Protein AF-A0A454VYY8-F1 (afdb_monomer_lite)

Structure (mmCIF, N/CA/C/O backbone):
data_AF-A0A454VYY8-F1
#
_entry.id   AF-A0A454VYY8-F1
#
loop_
_atom_site.group_PDB
_atom_site.id
_atom_site.type_symbol
_atom_site.label_atom_id
_atom_site.label_alt_id
_atom_site.label_comp_id
_atom_site.label_asym_id
_atom_site.label_entity_id
_atom_site.label_seq_id
_atom_site.pdbx_PDB_ins_code
_atom_site.Cartn_x
_atom_site.Cartn_y
_atom_site.Cartn_z
_atom_site.occupancy
_atom_site.B_iso_or_equiv
_atom_site.auth_seq_id
_atom_site.auth_comp_id
_atom_site.auth_asym_id
_atom_site.auth_atom_id
_atom_site.pdbx_PDB_model_num
ATOM 1 N N . MET A 1 1 ? -53.042 59.242 20.711 1.00 38.34 1 MET A N 1
ATOM 2 C CA . MET A 1 1 ? -54.204 58.700 21.449 1.00 38.34 1 MET A CA 1
ATOM 3 C C . MET A 1 1 ? -55.392 58.631 20.490 1.00 38.34 1 MET A C 1
ATOM 5 O O . MET A 1 1 ? -55.588 59.596 19.771 1.00 38.34 1 MET A O 1
ATOM 9 N N . VAL A 1 2 ? -56.134 57.511 20.541 1.00 36.31 2 VAL A N 1
ATOM 10 C CA . VAL A 1 2 ? -57.453 57.184 19.929 1.00 36.31 2 VAL A CA 1
ATOM 11 C C . VAL A 1 2 ? -57.496 56.695 18.451 1.00 36.31 2 VAL A C 1
ATOM 13 O O . VAL A 1 2 ? -57.079 57.382 17.529 1.00 36.31 2 VAL A O 1
ATOM 16 N N . ARG A 1 3 ? -57.994 55.447 18.300 1.00 45.34 3 ARG A N 1
ATOM 17 C CA . ARG A 1 3 ? -58.415 54.633 17.114 1.00 45.34 3 ARG A CA 1
ATOM 18 C C . ARG A 1 3 ? -59.716 55.192 16.472 1.00 45.34 3 ARG A C 1
ATOM 20 O O . ARG A 1 3 ? -60.333 55.983 17.176 1.00 45.34 3 ARG A O 1
ATOM 27 N N . PRO A 1 4 ? -60.241 54.767 15.286 1.00 45.50 4 PRO A N 1
ATOM 28 C CA . PRO A 1 4 ? -60.195 53.422 14.664 1.00 45.50 4 PRO A CA 1
ATOM 29 C C . PRO A 1 4 ? -60.022 53.375 13.121 1.00 45.50 4 PRO A C 1
ATOM 31 O O . PRO A 1 4 ? -60.163 54.376 12.433 1.00 45.50 4 PRO A O 1
ATOM 34 N N . GLY A 1 5 ? -59.707 52.185 12.588 1.00 42.41 5 GLY A N 1
ATOM 35 C CA . GLY A 1 5 ? -59.421 51.938 11.169 1.00 42.41 5 GLY A CA 1
ATOM 36 C C . GLY A 1 5 ? -60.549 51.224 10.416 1.00 42.41 5 GLY A C 1
ATOM 37 O O . GLY A 1 5 ? -60.988 50.146 10.812 1.00 42.41 5 GLY A O 1
ATOM 38 N N . ASP A 1 6 ? -60.957 51.912 9.356 1.00 45.97 6 ASP A N 1
ATOM 39 C CA . ASP A 1 6 ? -61.640 51.611 8.095 1.00 45.97 6 ASP A CA 1
ATOM 40 C C . ASP A 1 6 ? -62.149 50.209 7.729 1.00 45.97 6 ASP A C 1
ATOM 42 O O . ASP A 1 6 ? -61.473 49.181 7.766 1.00 45.97 6 ASP A O 1
ATOM 46 N N . VAL A 1 7 ? -63.384 50.257 7.230 1.00 44.09 7 VAL A N 1
ATOM 47 C CA . VAL A 1 7 ? -64.237 49.183 6.739 1.00 44.09 7 VAL A CA 1
ATOM 48 C C . VAL A 1 7 ? -64.507 49.427 5.245 1.00 44.09 7 VAL A C 1
ATOM 50 O O . VAL A 1 7 ? -64.924 50.515 4.865 1.00 44.09 7 VAL A O 1
ATOM 53 N N . ARG A 1 8 ? -64.376 48.355 4.448 1.00 43.28 8 ARG A N 1
ATOM 54 C CA . ARG A 1 8 ? -65.007 48.094 3.130 1.00 43.28 8 ARG A CA 1
ATOM 55 C C . ARG A 1 8 ? -64.547 48.915 1.909 1.00 43.28 8 ARG A C 1
ATOM 57 O O . ARG A 1 8 ? -65.164 49.901 1.522 1.00 43.28 8 ARG A O 1
ATOM 64 N N . ALA A 1 9 ? -63.579 48.347 1.187 1.00 43.38 9 ALA A N 1
ATOM 65 C CA . ALA A 1 9 ? -63.526 48.365 -0.281 1.00 43.38 9 ALA A CA 1
ATOM 66 C C . ALA A 1 9 ? -64.364 47.166 -0.796 1.00 43.38 9 ALA A C 1
ATOM 68 O O . ALA A 1 9 ? -64.206 46.063 -0.276 1.00 43.38 9 ALA A O 1
ATOM 69 N N . ARG A 1 10 ? -65.434 47.385 -1.576 1.00 46.41 10 ARG A N 1
ATOM 70 C CA . ARG A 1 10 ? -65.451 47.462 -3.056 1.00 46.41 10 ARG A CA 1
ATOM 71 C C . ARG A 1 10 ? -64.978 46.145 -3.684 1.00 46.41 10 ARG A C 1
ATOM 73 O O . ARG A 1 10 ? -63.802 45.828 -3.603 1.00 46.41 10 ARG A O 1
ATOM 80 N N . ASP A 1 11 ? -65.893 45.258 -4.062 1.00 39.59 11 ASP A N 1
ATOM 81 C CA . ASP A 1 11 ? -66.669 45.238 -5.320 1.00 39.59 11 ASP A CA 1
ATOM 82 C C . ASP A 1 11 ? -65.966 44.432 -6.422 1.00 39.59 11 ASP A C 1
ATOM 84 O O . ASP A 1 11 ? -64.770 44.572 -6.645 1.00 39.59 11 ASP A O 1
ATOM 88 N N . ALA A 1 12 ? -66.792 43.667 -7.142 1.00 43.72 12 ALA A N 1
ATOM 89 C CA . ALA A 1 12 ? -66.559 43.032 -8.440 1.00 43.72 12 ALA A CA 1
ATOM 90 C C . ALA A 1 12 ? -65.750 41.720 -8.480 1.00 43.72 12 ALA A C 1
ATOM 92 O O . ALA A 1 12 ? -64.526 41.718 -8.549 1.00 43.72 12 ALA A O 1
ATOM 93 N N . ALA A 1 13 ? -66.477 40.595 -8.553 1.00 44.34 13 ALA A N 1
ATOM 94 C CA . ALA A 1 13 ? -66.469 39.664 -9.700 1.00 44.34 13 ALA A CA 1
ATOM 95 C C . ALA A 1 13 ? -66.955 38.263 -9.270 1.00 44.34 13 ALA A C 1
ATOM 97 O O . ALA A 1 13 ? -66.162 37.376 -8.972 1.00 44.34 13 ALA A O 1
ATOM 98 N N . LEU A 1 14 ? -68.273 38.051 -9.239 1.00 51.38 14 LEU A N 1
ATOM 99 C CA . LEU A 1 14 ? -68.893 36.730 -9.076 1.00 51.38 14 LEU A CA 1
ATOM 100 C C . LEU A 1 14 ? -70.083 36.618 -10.029 1.00 51.38 14 LEU A C 1
ATOM 102 O O . LEU A 1 14 ? -71.208 36.818 -9.598 1.00 51.38 14 LEU A O 1
ATOM 106 N N . LEU A 1 15 ? -69.841 36.320 -11.308 1.00 44.19 15 LEU A N 1
ATOM 107 C CA . LEU A 1 15 ? -70.845 35.751 -12.215 1.00 44.19 15 LEU A CA 1
ATOM 108 C C . LEU A 1 15 ? -70.133 34.974 -13.334 1.00 44.19 15 LEU A C 1
ATOM 110 O O . LEU A 1 15 ? -69.465 35.570 -14.174 1.00 44.19 15 LEU A O 1
ATOM 114 N N . ALA A 1 16 ? -70.317 33.655 -13.365 1.00 54.22 16 ALA A N 1
ATOM 115 C CA . ALA A 1 16 ? -70.183 32.847 -14.574 1.00 54.22 16 ALA A CA 1
ATOM 116 C C . ALA A 1 16 ? -71.439 31.956 -14.674 1.00 54.22 16 ALA A C 1
ATOM 118 O O . ALA A 1 16 ? -71.762 31.287 -13.688 1.00 54.22 16 ALA A O 1
ATOM 119 N N . PRO A 1 17 ? -72.185 31.986 -15.794 1.00 60.84 17 PRO A N 1
ATOM 120 C CA . PRO A 1 17 ? -73.406 31.205 -15.971 1.00 60.84 17 PRO A CA 1
ATOM 121 C C . PRO A 1 17 ? -73.109 29.744 -16.353 1.00 60.84 17 PRO A C 1
ATOM 123 O O . PRO A 1 17 ? -72.108 29.448 -17.004 1.00 60.84 17 PRO A O 1
ATOM 126 N N . LEU A 1 18 ? -73.993 28.840 -15.922 1.00 58.94 18 LEU A N 1
ATOM 127 C CA . LEU A 1 18 ? -73.940 27.395 -16.179 1.00 58.94 18 LEU A CA 1
ATOM 128 C C . LEU A 1 18 ? -74.188 27.072 -17.669 1.00 58.94 18 LEU A C 1
ATOM 130 O O . LEU A 1 18 ? -75.035 27.725 -18.280 1.00 58.94 18 LEU A O 1
ATOM 134 N N . PRO A 1 19 ? -73.514 26.060 -18.249 1.00 67.00 19 PRO A N 1
ATOM 135 C CA . PRO A 1 19 ? -73.821 25.575 -19.592 1.00 67.00 19 PRO A CA 1
ATOM 136 C C . PRO A 1 19 ? -75.091 24.705 -19.618 1.00 67.00 19 PRO A C 1
ATOM 138 O O . PRO A 1 19 ? -75.326 23.899 -18.717 1.00 67.00 19 PRO A O 1
ATOM 141 N N . SER A 1 20 ? -75.893 24.876 -20.671 1.00 65.25 20 SER A N 1
ATOM 142 C CA . SER A 1 20 ? -77.100 24.093 -20.970 1.00 65.25 20 SER A CA 1
ATOM 143 C C . SER A 1 20 ? -76.764 22.662 -21.424 1.00 65.25 20 SER A C 1
ATOM 145 O O . SER A 1 20 ? -75.717 22.466 -22.045 1.00 65.25 20 SER A O 1
ATOM 147 N N . PRO A 1 21 ? -77.637 21.669 -21.168 1.00 67.06 21 PRO A N 1
ATOM 148 C CA . PRO A 1 21 ? -77.423 20.298 -21.625 1.00 67.06 21 PRO A CA 1
ATOM 149 C C . PRO A 1 21 ? -77.749 20.151 -23.124 1.00 67.06 21 PRO A C 1
ATOM 151 O O . PRO A 1 21 ? -78.770 20.687 -23.559 1.00 67.06 21 PRO A O 1
ATOM 154 N N . PRO A 1 22 ? -76.929 19.436 -23.915 1.00 64.25 22 PRO A N 1
ATOM 155 C CA . PRO A 1 22 ? -77.333 18.979 -25.237 1.00 64.25 22 PRO A CA 1
ATOM 156 C C . PRO A 1 22 ? -78.245 17.746 -25.157 1.00 64.25 22 PRO A C 1
ATOM 158 O O . PRO A 1 22 ? -78.186 16.959 -24.209 1.00 64.25 22 PRO A O 1
ATOM 161 N N . GLU A 1 23 ? -79.118 17.678 -26.157 1.00 57.97 23 GLU A N 1
ATOM 162 C CA . GLU A 1 23 ? -80.271 16.798 -26.325 1.00 57.97 23 GLU A CA 1
ATOM 163 C C . GLU A 1 23 ? -79.884 15.352 -26.668 1.00 57.97 23 GLU A C 1
ATOM 165 O O . GLU A 1 23 ? -78.740 15.052 -27.002 1.00 57.97 23 GLU A O 1
ATOM 170 N N . ALA A 1 24 ? -80.862 14.463 -26.506 1.00 54.00 24 ALA A N 1
ATOM 171 C CA . ALA A 1 24 ? -80.760 13.038 -26.765 1.00 54.00 24 ALA A CA 1
ATOM 172 C C . ALA A 1 24 ? -80.697 12.750 -28.270 1.00 54.00 24 ALA A C 1
ATOM 174 O O . ALA A 1 24 ? -81.625 13.117 -28.987 1.00 54.00 24 ALA A O 1
ATOM 175 N N . ASP A 1 25 ? -79.659 12.029 -28.689 1.00 54.47 25 ASP A N 1
ATOM 176 C CA . ASP A 1 25 ? -79.636 11.305 -29.954 1.00 54.47 25 ASP A CA 1
ATOM 177 C C . ASP A 1 25 ? -79.737 9.809 -29.627 1.00 54.47 25 ASP A C 1
ATOM 179 O O . ASP A 1 25 ? -78.862 9.217 -28.990 1.00 54.47 25 ASP A O 1
ATOM 183 N N . GLU A 1 26 ? -80.893 9.258 -29.986 1.00 57.88 26 GLU A N 1
ATOM 184 C CA . GLU A 1 26 ? -81.171 7.834 -30.112 1.00 57.88 26 GLU A CA 1
ATOM 185 C C . GLU A 1 26 ? -80.368 7.313 -31.307 1.00 57.88 26 GLU A C 1
ATOM 187 O O . GLU A 1 26 ? -80.478 7.896 -32.376 1.00 57.88 26 GLU A O 1
ATOM 192 N N . ASP A 1 27 ? -79.554 6.277 -31.096 1.00 57.91 27 ASP A N 1
ATOM 193 C CA . ASP A 1 27 ? -79.221 5.207 -32.051 1.00 57.91 27 ASP A CA 1
ATOM 194 C C . ASP A 1 27 ? -78.273 4.234 -31.318 1.00 57.91 27 ASP A C 1
ATOM 196 O O . ASP A 1 27 ? -77.046 4.340 -31.344 1.00 57.91 27 ASP A O 1
ATOM 200 N N . ASP A 1 28 ? -78.893 3.323 -30.561 1.00 51.16 28 ASP A N 1
ATOM 201 C CA . ASP A 1 28 ? -78.272 2.165 -29.910 1.00 51.16 28 ASP A CA 1
ATOM 202 C C . ASP A 1 28 ? -77.857 1.129 -30.980 1.00 51.16 28 ASP A C 1
ATOM 204 O O . ASP A 1 28 ? -78.520 0.108 -31.163 1.00 51.16 28 ASP A O 1
ATOM 208 N N . ASP A 1 29 ? -76.746 1.371 -31.678 1.00 55.00 29 ASP A N 1
ATOM 209 C CA . ASP A 1 29 ? -76.002 0.328 -32.397 1.00 55.00 29 ASP A CA 1
ATOM 210 C C . ASP A 1 29 ? -74.941 -0.255 -31.448 1.00 55.00 29 ASP A C 1
ATOM 212 O O . ASP A 1 29 ? -73.769 0.127 -31.442 1.00 55.00 29 ASP A O 1
ATOM 216 N N . TRP A 1 30 ? -75.373 -1.183 -30.590 1.00 55.69 30 TRP A N 1
ATOM 217 C CA . TRP A 1 30 ? -74.470 -2.038 -29.818 1.00 55.69 30 TRP A CA 1
ATOM 218 C C . TRP A 1 30 ? -73.868 -3.091 -30.753 1.00 55.69 30 TRP A C 1
ATOM 220 O O . TRP A 1 30 ? -74.318 -4.235 -30.797 1.00 55.69 30 TRP A O 1
ATOM 230 N N . GLU A 1 31 ? -72.859 -2.707 -31.533 1.00 59.88 31 GLU A N 1
ATOM 231 C CA . GLU A 1 31 ? -71.935 -3.685 -32.101 1.00 59.88 31 GLU A CA 1
ATOM 232 C C . GLU A 1 31 ? -71.176 -4.331 -30.931 1.00 59.88 31 GLU A C 1
ATOM 234 O O . GLU A 1 31 ? -70.396 -3.682 -30.231 1.00 59.88 31 GLU A O 1
ATOM 239 N N . ASP A 1 32 ? -71.476 -5.608 -30.675 1.00 62.16 32 ASP A N 1
ATOM 240 C CA . ASP A 1 32 ? -70.770 -6.478 -29.733 1.00 62.16 32 ASP A CA 1
ATOM 241 C C . ASP A 1 32 ? -69.300 -6.649 -30.176 1.00 62.16 32 ASP A C 1
ATOM 243 O O . ASP A 1 32 ? -68.913 -7.663 -30.758 1.00 62.16 32 ASP A O 1
ATOM 247 N N . ASP A 1 33 ? -68.461 -5.648 -29.905 1.00 64.88 33 ASP A N 1
ATOM 248 C CA . ASP A 1 33 ? -67.002 -5.759 -29.973 1.00 64.88 33 ASP A CA 1
ATOM 249 C C . ASP A 1 33 ? -66.530 -6.575 -28.758 1.00 64.88 33 ASP A C 1
ATOM 251 O O . ASP A 1 33 ? -66.123 -6.052 -27.713 1.00 64.88 33 ASP A O 1
ATOM 255 N N . GLU A 1 34 ? -66.644 -7.899 -28.861 1.00 66.50 34 GLU A N 1
ATOM 256 C CA . GLU A 1 34 ? -66.097 -8.816 -27.866 1.00 66.50 34 GLU A CA 1
ATOM 257 C C . GLU A 1 34 ? -64.556 -8.693 -27.897 1.00 66.50 34 GLU A C 1
ATOM 259 O O . GLU A 1 34 ? -63.937 -8.953 -28.932 1.00 66.50 34 GLU A O 1
ATOM 264 N N . PRO A 1 35 ? -63.892 -8.253 -26.809 1.00 72.56 35 PRO A N 1
ATOM 265 C CA . PRO A 1 35 ? -62.467 -7.959 -26.860 1.00 72.56 35 PRO A CA 1
ATOM 266 C C . PRO A 1 35 ? -61.649 -9.242 -27.036 1.00 72.56 35 PRO A C 1
ATOM 268 O O . PRO A 1 35 ? -61.787 -10.189 -26.258 1.00 72.56 35 PRO A O 1
ATOM 271 N N . ASP A 1 36 ? -60.740 -9.236 -28.015 1.00 73.38 36 ASP A N 1
ATOM 272 C CA . ASP A 1 36 ? -59.808 -10.335 -28.278 1.00 73.38 36 ASP A CA 1
ATOM 273 C C . ASP A 1 36 ? -59.104 -10.813 -26.995 1.00 73.38 36 ASP A C 1
ATOM 275 O O . ASP A 1 36 ? -58.549 -10.030 -26.215 1.00 73.38 36 ASP A O 1
ATOM 279 N N . ALA A 1 37 ? -59.086 -12.133 -26.788 1.00 70.75 37 ALA A N 1
ATOM 280 C CA . ALA A 1 37 ? -58.481 -12.755 -25.617 1.00 70.75 37 ALA A CA 1
ATOM 281 C C . ALA A 1 37 ? -56.961 -12.497 -25.562 1.00 70.75 37 ALA A C 1
ATOM 283 O O . ALA A 1 37 ? -56.163 -13.130 -26.258 1.00 70.75 37 ALA A O 1
ATOM 284 N N . VAL A 1 38 ? -56.542 -11.582 -24.684 1.00 75.00 38 VAL A N 1
ATOM 285 C CA . VAL A 1 38 ? -55.127 -11.265 -24.448 1.00 75.00 38 VAL A CA 1
ATOM 286 C C . VAL A 1 38 ? -54.488 -12.337 -23.557 1.00 75.00 38 VAL A C 1
ATOM 288 O O . VAL A 1 38 ? -54.924 -12.574 -22.429 1.00 75.00 38 VAL A O 1
ATOM 291 N N . LEU A 1 39 ? -53.416 -12.973 -24.040 1.00 78.94 39 LEU A N 1
ATOM 292 C CA . LEU A 1 39 ? -52.616 -13.919 -23.251 1.00 78.94 39 LEU A CA 1
ATOM 293 C C . LEU A 1 39 ? -51.970 -13.231 -22.027 1.00 78.94 39 LEU A C 1
ATOM 295 O O . LEU A 1 39 ? -51.592 -12.058 -22.117 1.00 78.94 39 LEU A O 1
ATOM 299 N N . PRO A 1 40 ? -51.766 -13.941 -20.896 1.00 75.44 40 PRO A N 1
ATOM 300 C CA . PRO A 1 40 ? -51.140 -13.364 -19.709 1.00 75.44 40 PRO A CA 1
ATOM 301 C C . PRO A 1 40 ? -49.752 -12.802 -20.032 1.00 75.44 40 PRO A C 1
ATOM 303 O O . PRO A 1 40 ? -48.846 -13.537 -20.430 1.00 75.44 40 PRO A O 1
ATOM 306 N N . GLN A 1 41 ? -49.568 -11.495 -19.847 1.00 73.44 41 GLN A N 1
ATOM 307 C CA . GLN A 1 41 ? -48.254 -10.877 -19.985 1.00 73.44 41 GLN A CA 1
ATOM 308 C C . GLN A 1 41 ? -47.332 -11.364 -18.862 1.00 73.44 41 GLN A C 1
ATOM 310 O O . GLN A 1 41 ? -47.736 -11.456 -17.700 1.00 73.44 41 GLN A O 1
ATOM 315 N N . ALA A 1 42 ? -46.074 -11.656 -19.205 1.00 74.56 42 ALA A N 1
ATOM 316 C CA . ALA A 1 42 ? -45.055 -11.976 -18.215 1.00 74.56 42 ALA A CA 1
ATOM 317 C C . ALA A 1 42 ? -44.943 -10.821 -17.198 1.00 74.56 42 ALA A C 1
ATOM 319 O O . ALA A 1 42 ? -44.939 -9.655 -17.608 1.00 74.56 42 ALA A O 1
ATOM 320 N N . PRO A 1 43 ? -44.861 -11.106 -15.884 1.00 70.38 43 PRO A N 1
ATOM 321 C CA . PRO A 1 43 ? -44.867 -10.073 -14.857 1.00 70.38 43 PRO A CA 1
ATOM 322 C C . PRO A 1 43 ? -43.716 -9.089 -15.082 1.00 70.38 43 PRO A C 1
ATOM 324 O O . PRO A 1 43 ? -42.540 -9.439 -14.971 1.00 70.38 43 PRO A O 1
ATOM 327 N N . GLN A 1 44 ? -44.058 -7.839 -15.400 1.00 63.50 44 GLN A N 1
ATOM 328 C CA . GLN A 1 44 ? -43.074 -6.770 -15.510 1.00 63.50 44 GLN A CA 1
ATOM 329 C C . GLN A 1 44 ? -42.429 -6.526 -14.142 1.00 63.50 44 GLN A C 1
ATOM 331 O O . GLN A 1 44 ? -43.115 -6.288 -13.143 1.00 63.50 44 GLN A O 1
ATOM 336 N N . GLN A 1 45 ? -41.095 -6.536 -14.098 1.00 60.41 45 GLN A N 1
ATOM 337 C CA . GLN A 1 45 ? -40.357 -6.095 -12.919 1.00 60.41 45 GLN A CA 1
ATOM 338 C C . GLN A 1 45 ? -40.649 -4.613 -12.674 1.00 60.41 45 GLN A C 1
ATOM 340 O O . GLN A 1 45 ? -40.283 -3.744 -13.467 1.00 60.41 45 GLN A O 1
ATOM 345 N N . ARG A 1 46 ? -41.312 -4.313 -11.553 1.00 60.84 46 ARG A N 1
ATOM 346 C CA . ARG A 1 46 ? -41.509 -2.933 -11.108 1.00 60.84 46 ARG A CA 1
ATOM 347 C C . ARG A 1 46 ? -40.148 -2.303 -10.833 1.00 60.84 46 ARG A C 1
ATOM 349 O O . ARG A 1 46 ? -39.451 -2.702 -9.905 1.00 60.84 46 ARG A O 1
ATOM 356 N N . THR A 1 47 ? -39.807 -1.261 -11.585 1.00 51.78 47 THR A N 1
ATOM 357 C CA . THR A 1 47 ? -38.685 -0.385 -11.244 1.00 51.78 47 THR A CA 1
ATOM 358 C C . THR A 1 47 ? -38.977 0.276 -9.899 1.00 51.78 47 THR A C 1
ATOM 360 O O . THR A 1 47 ? -39.924 1.060 -9.769 1.00 51.78 47 THR A O 1
ATOM 363 N N . THR A 1 48 ? -38.187 -0.051 -8.881 1.00 57.12 48 THR A N 1
ATOM 364 C CA . THR A 1 48 ? -38.311 0.506 -7.536 1.00 57.12 48 THR A CA 1
ATOM 365 C C . THR A 1 48 ? -37.991 1.999 -7.565 1.00 57.12 48 THR A C 1
ATOM 367 O O . THR A 1 48 ? -36.836 2.419 -7.597 1.00 57.12 48 THR A O 1
ATOM 370 N N . ARG A 1 49 ? -39.026 2.849 -7.516 1.00 54.34 49 ARG A N 1
ATOM 371 C CA . ARG A 1 49 ? -38.838 4.254 -7.134 1.00 54.34 49 ARG A CA 1
ATOM 372 C C . ARG A 1 49 ? -38.399 4.265 -5.675 1.00 54.34 49 ARG A C 1
ATOM 374 O O . ARG A 1 49 ? -39.220 4.076 -4.778 1.00 54.34 49 ARG A O 1
ATOM 381 N N . GLN A 1 50 ? -37.106 4.474 -5.438 1.00 57.16 50 GLN A N 1
ATOM 382 C CA . GLN A 1 50 ? -36.565 4.701 -4.102 1.00 57.16 50 GLN A CA 1
ATOM 383 C C . GLN A 1 50 ? -37.216 5.960 -3.523 1.00 57.16 50 GLN A C 1
ATOM 385 O O . GLN A 1 50 ? -36.822 7.091 -3.808 1.00 57.16 50 GLN A O 1
ATOM 390 N N . ASN A 1 51 ? -38.266 5.768 -2.728 1.00 51.97 51 ASN A N 1
ATOM 391 C CA . ASN A 1 51 ? -38.975 6.855 -2.077 1.00 51.97 51 ASN A CA 1
ATOM 392 C C . ASN A 1 51 ? -38.120 7.335 -0.891 1.00 51.97 51 ASN A C 1
ATOM 394 O O . ASN A 1 51 ? -38.267 6.894 0.252 1.00 51.97 51 ASN A O 1
ATOM 398 N N . LEU A 1 52 ? -37.149 8.203 -1.189 1.00 54.75 52 LEU A N 1
ATOM 399 C CA . LEU A 1 52 ? -36.190 8.778 -0.236 1.00 54.75 52 LEU A CA 1
ATOM 400 C C . LEU A 1 52 ? -36.823 9.790 0.735 1.00 54.75 52 LEU A C 1
ATOM 402 O O . LEU A 1 52 ? -36.136 10.308 1.613 1.00 54.75 52 LEU A O 1
ATOM 406 N N . ARG A 1 53 ? -38.122 10.086 0.625 1.00 49.72 53 ARG A N 1
ATOM 407 C CA . ARG A 1 53 ? -38.777 11.085 1.474 1.00 49.72 53 ARG A CA 1
ATOM 408 C C . ARG A 1 53 ? -39.462 10.439 2.680 1.00 49.72 53 ARG A C 1
ATOM 410 O O . ARG A 1 53 ? -40.341 9.600 2.529 1.00 49.72 53 ARG A O 1
ATOM 417 N N . THR A 1 54 ? -39.058 10.919 3.861 1.00 49.84 54 THR A N 1
ATOM 418 C CA . THR A 1 54 ? -39.499 10.614 5.243 1.00 49.84 54 THR A CA 1
ATOM 419 C C . THR A 1 54 ? -38.693 9.549 6.000 1.00 49.84 54 THR A C 1
ATOM 421 O O . THR A 1 54 ? -39.152 8.461 6.331 1.00 49.84 54 THR A O 1
ATOM 424 N N . ALA A 1 55 ? -37.463 9.914 6.375 1.00 39.59 55 ALA A N 1
ATOM 425 C CA . ALA A 1 55 ? -36.743 9.248 7.453 1.00 39.59 55 ALA A CA 1
ATOM 426 C C . ALA A 1 55 ? -37.360 9.629 8.814 1.00 39.59 55 ALA A C 1
ATOM 428 O O . ALA A 1 55 ? -36.915 10.568 9.467 1.00 39.59 55 ALA A O 1
ATOM 429 N N . ARG A 1 56 ? -38.347 8.863 9.296 1.00 50.03 56 ARG A N 1
ATOM 430 C CA . ARG A 1 56 ? -38.292 8.485 10.715 1.00 50.03 56 ARG A CA 1
ATOM 431 C C . ARG A 1 56 ? -37.320 7.321 10.772 1.00 50.03 56 ARG A C 1
ATOM 433 O O . ARG A 1 56 ? -37.685 6.187 10.479 1.00 50.03 56 ARG A O 1
ATOM 440 N N . SER A 1 57 ? -36.060 7.617 11.074 1.00 55.47 57 SER A N 1
ATOM 441 C CA . SER A 1 57 ? -35.075 6.596 11.405 1.00 55.47 57 SER A CA 1
ATOM 442 C C . SER A 1 57 ? -35.524 5.920 12.700 1.00 55.47 57 SER A C 1
ATOM 444 O O . SER A 1 57 ? -35.095 6.301 13.789 1.00 55.47 57 SER A O 1
ATOM 446 N N . ASN A 1 58 ? -36.426 4.942 12.616 1.00 60.50 58 ASN A N 1
ATOM 447 C CA . ASN A 1 58 ? -36.539 3.982 13.702 1.00 60.50 58 ASN A CA 1
ATOM 448 C C . ASN A 1 58 ? -35.166 3.322 13.777 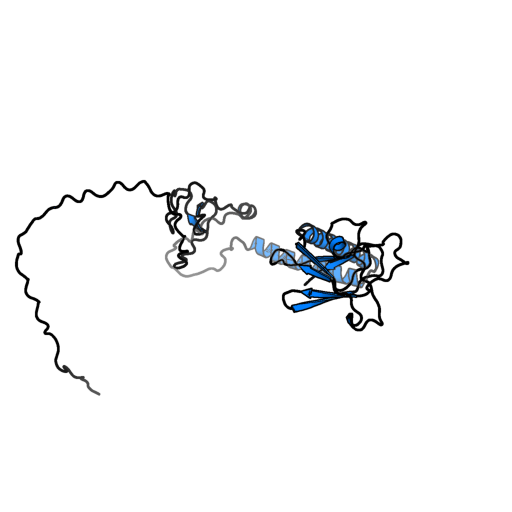1.00 60.50 58 ASN A C 1
ATOM 450 O O . ASN A 1 58 ? -34.745 2.656 12.830 1.00 60.50 58 ASN A O 1
ATOM 454 N N . SER A 1 59 ? -34.436 3.602 14.856 1.00 68.56 59 SER A N 1
ATOM 455 C CA . SER A 1 59 ? -33.156 2.964 15.113 1.00 68.56 59 SER A CA 1
ATOM 456 C C . SER A 1 59 ? -33.384 1.457 15.058 1.00 68.56 59 SER A C 1
ATOM 458 O O . SER A 1 59 ? -34.265 0.928 15.736 1.00 68.56 59 SER A O 1
ATOM 460 N N . ILE A 1 60 ? -32.659 0.775 14.171 1.00 78.12 60 ILE A N 1
ATOM 461 C CA . ILE A 1 60 ? -32.779 -0.672 14.012 1.00 78.12 60 ILE A CA 1
ATOM 462 C C . ILE A 1 60 ? -32.335 -1.288 15.336 1.00 78.12 60 ILE A C 1
ATOM 464 O O . ILE A 1 60 ? -31.163 -1.215 15.709 1.00 78.12 60 ILE A O 1
ATOM 468 N N . GLN A 1 61 ? -33.293 -1.833 16.081 1.00 80.75 61 GLN A N 1
ATOM 469 C CA . GLN A 1 61 ? -33.008 -2.503 17.336 1.00 80.75 61 GLN A CA 1
ATOM 470 C C . GLN A 1 61 ? -32.613 -3.953 17.063 1.00 80.75 61 GLN A C 1
ATOM 472 O O . GLN A 1 61 ? -33.053 -4.544 16.072 1.00 80.75 61 GLN A O 1
ATOM 477 N N . PRO A 1 62 ? -31.800 -4.560 17.939 1.00 82.88 62 PRO A N 1
ATOM 478 C CA . PRO A 1 62 ? -31.517 -5.978 17.833 1.00 82.88 62 PRO A CA 1
ATOM 479 C C . PRO A 1 62 ? -32.810 -6.803 17.847 1.00 82.88 62 PRO A C 1
ATOM 481 O O . PRO A 1 62 ? -33.683 -6.571 18.682 1.00 82.88 62 PRO A O 1
ATOM 484 N N . GLY A 1 63 ? -32.921 -7.762 16.929 1.00 84.19 63 GLY A N 1
ATOM 485 C CA . GLY A 1 63 ? -34.123 -8.577 16.738 1.00 84.19 63 GLY A CA 1
ATOM 486 C C . GLY A 1 63 ? -35.150 -8.002 15.757 1.00 84.19 63 GLY A C 1
ATOM 487 O O . GLY A 1 63 ? -36.158 -8.654 15.511 1.00 84.19 63 GLY A O 1
ATOM 488 N N . HIS A 1 64 ? -34.927 -6.818 15.181 1.00 90.38 64 HIS A N 1
ATOM 489 C CA . HIS A 1 64 ? -35.770 -6.310 14.093 1.00 90.38 64 HIS A CA 1
ATOM 490 C C . HIS A 1 64 ? -35.474 -7.011 12.758 1.00 90.38 64 HIS A C 1
ATOM 492 O O . HIS A 1 64 ? -34.322 -7.330 12.478 1.00 90.38 64 HIS A O 1
ATOM 498 N N . LEU A 1 65 ? -36.499 -7.185 11.919 1.00 90.81 65 LEU A N 1
ATOM 499 C CA . LEU A 1 65 ? -36.393 -7.642 10.529 1.00 90.81 65 LEU A CA 1
ATOM 500 C C . LEU A 1 65 ? -36.070 -6.460 9.612 1.00 90.81 65 LEU A C 1
ATOM 502 O O . LEU A 1 65 ? -36.820 -5.477 9.571 1.00 90.81 65 LEU A O 1
ATOM 506 N N . ILE A 1 66 ? -34.962 -6.540 8.882 1.00 89.75 66 ILE A N 1
ATOM 507 C CA . ILE A 1 66 ? -34.503 -5.489 7.973 1.00 89.75 66 ILE A CA 1
ATOM 508 C C . ILE A 1 66 ? -35.068 -5.757 6.579 1.00 89.75 66 ILE A C 1
ATOM 510 O O . ILE A 1 66 ? -34.785 -6.780 5.966 1.00 89.75 66 ILE A O 1
ATOM 514 N N . CYS A 1 67 ? -35.872 -4.825 6.069 1.00 87.19 67 CYS A N 1
ATOM 515 C CA . CYS A 1 67 ? -36.426 -4.917 4.721 1.00 87.19 67 CYS A CA 1
ATOM 516 C C . CYS A 1 67 ? -35.313 -4.854 3.660 1.00 87.19 67 CYS A C 1
ATOM 518 O O . CYS A 1 67 ? -34.572 -3.870 3.625 1.00 87.19 67 CYS A O 1
ATOM 520 N N . GLY A 1 68 ? -35.250 -5.846 2.765 1.00 83.88 68 GLY A N 1
ATOM 521 C CA . GLY A 1 68 ? -34.259 -5.897 1.681 1.00 83.88 68 GLY A CA 1
ATOM 522 C C . GLY A 1 68 ? -34.416 -4.797 0.624 1.00 83.88 68 GLY A C 1
ATOM 523 O O . GLY A 1 68 ? -33.438 -4.411 -0.004 1.00 83.88 68 GLY A O 1
ATOM 524 N N . GLU A 1 69 ? -35.617 -4.234 0.462 1.00 82.44 69 GLU A N 1
ATOM 525 C CA . GLU A 1 69 ? -35.872 -3.201 -0.551 1.00 82.44 69 GLU A CA 1
ATOM 526 C C . GLU A 1 69 ? -35.585 -1.778 -0.065 1.00 82.44 69 GLU A C 1
ATOM 528 O O . GLU A 1 69 ? -34.979 -0.980 -0.776 1.00 82.44 69 GLU A O 1
ATOM 533 N N . CYS A 1 70 ? -36.064 -1.421 1.132 1.00 81.12 70 CYS A N 1
ATOM 534 C CA . CYS A 1 70 ? -35.996 -0.043 1.631 1.00 81.12 70 CYS A CA 1
ATOM 535 C C . CYS A 1 70 ? -35.141 0.133 2.896 1.00 81.12 70 CYS A C 1
ATOM 537 O O . CYS A 1 70 ? -35.041 1.252 3.407 1.00 81.12 70 CYS A O 1
ATOM 539 N N . GLY A 1 71 ? -34.554 -0.946 3.431 1.00 82.06 71 GLY A N 1
ATOM 540 C CA . GLY A 1 71 ? -33.651 -0.915 4.589 1.00 82.06 71 GLY A CA 1
ATOM 541 C C . GLY A 1 71 ? -34.320 -0.610 5.934 1.00 82.06 71 GLY A C 1
ATOM 542 O O . GLY A 1 71 ? -33.641 -0.386 6.935 1.00 82.06 71 GLY A O 1
ATOM 543 N N . GLN A 1 72 ? -35.653 -0.568 5.989 1.00 85.75 72 GLN A N 1
ATOM 544 C CA . GLN A 1 72 ? -36.392 -0.273 7.214 1.00 85.75 72 GLN A CA 1
ATOM 545 C C . GLN A 1 72 ? -36.308 -1.442 8.207 1.00 85.75 72 GLN A C 1
ATOM 547 O O . GLN A 1 72 ? -36.599 -2.579 7.841 1.00 85.75 72 GLN A O 1
ATOM 552 N N . GLY A 1 73 ? -35.997 -1.156 9.476 1.00 88.75 73 GLY A N 1
ATOM 553 C CA . GLY A 1 73 ? -36.131 -2.124 10.568 1.00 88.75 73 GLY A CA 1
ATOM 554 C C . GLY A 1 73 ? -37.586 -2.257 11.026 1.00 88.75 73 GLY A C 1
ATOM 555 O O . GLY A 1 73 ? -38.215 -1.255 11.379 1.00 88.75 73 GLY A O 1
ATOM 556 N N . ASN A 1 74 ? -38.097 -3.485 11.052 1.00 88.94 74 ASN A N 1
ATOM 557 C CA . ASN A 1 74 ? -39.462 -3.851 11.434 1.00 88.94 74 ASN A CA 1
ATOM 558 C C . ASN A 1 74 ? -39.439 -4.752 12.672 1.00 88.94 74 ASN A C 1
ATOM 560 O O . ASN A 1 74 ? -38.479 -5.481 12.896 1.00 88.94 74 ASN A O 1
ATOM 564 N N . THR A 1 75 ? -40.499 -4.740 13.477 1.00 88.81 75 THR A N 1
ATOM 565 C CA . THR A 1 75 ? -40.627 -5.670 14.610 1.00 88.81 75 THR A CA 1
ATOM 566 C C . THR A 1 75 ? -40.632 -7.128 14.126 1.00 88.81 75 THR A C 1
ATOM 568 O O . THR A 1 75 ? -41.207 -7.395 13.070 1.00 88.81 75 THR A O 1
ATOM 571 N N . PRO A 1 76 ? -40.085 -8.085 14.898 1.00 87.94 76 PRO A N 1
ATOM 572 C CA . PRO A 1 76 ? -39.941 -9.484 14.470 1.00 87.94 76 PRO A CA 1
ATOM 573 C C . PRO A 1 76 ? -41.262 -10.201 14.162 1.00 87.94 76 PRO A C 1
ATOM 575 O O . PRO A 1 76 ? -41.270 -11.212 13.476 1.00 87.94 76 PRO A O 1
ATOM 578 N N . THR A 1 77 ? -42.390 -9.687 14.654 1.00 87.00 77 THR A N 1
ATOM 579 C CA . THR A 1 77 ? -43.724 -10.261 14.430 1.00 87.00 77 THR A CA 1
ATOM 580 C C . THR A 1 77 ? -44.401 -9.793 13.134 1.00 87.00 77 THR A C 1
ATOM 582 O O . THR A 1 77 ? -45.506 -10.245 12.836 1.00 87.00 77 THR A O 1
ATOM 585 N N . ARG A 1 78 ? -43.799 -8.875 12.359 1.00 86.31 78 ARG A N 1
ATOM 586 C CA . ARG A 1 78 ? -44.404 -8.349 11.121 1.00 86.31 78 ARG A CA 1
ATOM 587 C C . ARG A 1 78 ? -44.020 -9.171 9.894 1.00 86.31 78 ARG A C 1
ATOM 589 O O . ARG A 1 78 ? -42.863 -9.520 9.720 1.00 86.31 78 ARG A O 1
ATOM 596 N N . ARG A 1 79 ? -44.998 -9.377 9.005 1.00 91.12 79 ARG A N 1
ATOM 597 C CA . ARG A 1 79 ? -44.819 -10.063 7.711 1.00 91.12 79 ARG A CA 1
ATOM 598 C C . ARG A 1 79 ? -44.530 -9.120 6.540 1.00 91.12 79 ARG A C 1
ATOM 600 O O . ARG A 1 79 ? -43.929 -9.547 5.568 1.00 91.12 79 ARG A O 1
ATOM 607 N N . PHE A 1 80 ? -44.915 -7.847 6.652 1.00 91.69 80 PHE A N 1
ATOM 608 C CA . PHE A 1 80 ? -44.720 -6.832 5.611 1.00 91.69 80 PHE A CA 1
ATOM 609 C C . PHE A 1 80 ? -44.014 -5.593 6.162 1.00 91.69 80 PHE A C 1
ATOM 611 O O . PHE A 1 80 ? -44.223 -5.205 7.321 1.00 91.69 80 PHE A O 1
ATOM 618 N N . CYS A 1 81 ? -43.198 -4.954 5.323 1.00 89.25 81 CYS A N 1
ATOM 619 C CA . CYS A 1 81 ? -42.460 -3.749 5.662 1.00 89.25 81 CYS A CA 1
ATOM 620 C C . CYS A 1 81 ? -43.408 -2.580 5.953 1.00 89.25 81 CYS A C 1
ATOM 622 O O . CYS A 1 81 ? -44.236 -2.215 5.122 1.00 89.25 81 CYS A O 1
ATOM 624 N N . SER A 1 82 ? -43.228 -1.906 7.093 1.00 87.12 82 SER A N 1
ATOM 625 C CA . SER A 1 82 ? -44.042 -0.743 7.473 1.00 87.12 82 SER A CA 1
ATOM 626 C C . SER A 1 82 ? -43.815 0.503 6.609 1.00 87.12 82 SER A C 1
ATOM 628 O O . SER A 1 82 ? -44.460 1.519 6.852 1.00 87.12 82 SER A O 1
ATOM 630 N N . ARG A 1 83 ? -42.856 0.471 5.673 1.00 83.00 83 ARG A N 1
ATOM 631 C CA . ARG A 1 83 ? -42.496 1.607 4.815 1.00 83.00 83 ARG A CA 1
ATOM 632 C C . ARG A 1 83 ? -42.852 1.371 3.349 1.00 83.00 83 ARG A C 1
ATOM 634 O O . ARG A 1 83 ? -43.567 2.186 2.784 1.00 83.00 83 ARG A O 1
ATOM 641 N N . CYS A 1 84 ? -42.346 0.302 2.733 1.00 82.62 84 CYS A N 1
ATOM 642 C CA . CYS A 1 84 ? -42.584 0.017 1.311 1.00 82.62 84 CYS A CA 1
ATOM 643 C C . CYS A 1 84 ? -43.578 -1.125 1.055 1.00 82.62 84 CYS A C 1
ATOM 645 O O . CYS A 1 84 ? -43.937 -1.352 -0.093 1.00 82.62 84 CYS A O 1
ATOM 647 N N . GLY A 1 85 ? -44.045 -1.822 2.099 1.00 87.38 85 GLY A N 1
ATOM 648 C CA . GLY A 1 85 ? -45.038 -2.893 1.975 1.00 87.38 85 GLY A CA 1
ATOM 649 C C . GLY A 1 85 ? -44.506 -4.236 1.467 1.00 87.38 85 GLY A C 1
ATOM 650 O O . GLY A 1 85 ? -45.298 -5.164 1.348 1.00 87.38 85 GLY A O 1
ATOM 651 N N . SER A 1 86 ? -43.203 -4.376 1.206 1.00 87.31 86 SER A N 1
ATOM 652 C CA . SER A 1 86 ? -42.631 -5.649 0.753 1.00 87.31 86 SER A CA 1
ATOM 653 C C . SER A 1 86 ? -42.658 -6.737 1.815 1.00 87.31 86 SER A C 1
ATOM 655 O O . SER A 1 86 ? -42.680 -6.459 3.020 1.00 87.31 86 SER A O 1
ATOM 657 N N . GLU A 1 87 ? -42.680 -7.983 1.353 1.00 91.88 87 GLU A N 1
ATOM 658 C CA . GLU A 1 87 ? -42.678 -9.157 2.214 1.00 91.88 87 GLU A CA 1
ATOM 659 C C . GLU A 1 87 ? -41.344 -9.285 2.964 1.00 91.88 87 GLU A C 1
ATOM 661 O O . GLU A 1 87 ? -40.267 -9.042 2.423 1.00 91.88 87 GLU A O 1
ATOM 666 N N . LEU A 1 88 ? -41.423 -9.627 4.249 1.00 88.19 88 LEU A N 1
ATOM 667 C CA . LEU A 1 88 ? -40.275 -9.777 5.147 1.00 88.19 88 LEU A CA 1
ATOM 668 C C . LEU A 1 88 ? -39.937 -11.248 5.425 1.00 88.19 88 LEU A C 1
ATOM 670 O O . LEU A 1 88 ? -39.205 -11.526 6.372 1.00 88.19 88 LEU A O 1
ATOM 674 N N . SER A 1 89 ? -40.468 -12.188 4.643 1.00 84.00 89 SER A N 1
ATOM 675 C CA . SER A 1 89 ? -40.200 -13.626 4.796 1.00 84.00 89 SER A CA 1
ATOM 676 C C . SER A 1 89 ? -38.712 -13.959 4.644 1.00 84.00 89 SER A C 1
ATOM 678 O O . SER A 1 89 ? -38.201 -14.804 5.375 1.00 84.00 89 SER A O 1
ATOM 680 N N . GLU A 1 90 ? -38.004 -13.223 3.785 1.00 79.88 90 GLU A N 1
ATOM 681 C CA . GLU A 1 90 ? -36.556 -13.345 3.554 1.00 79.88 90 GLU A CA 1
ATOM 682 C C . GLU A 1 90 ? -35.724 -12.263 4.275 1.00 79.88 90 GLU A C 1
ATOM 684 O O . GLU A 1 90 ? -34.524 -12.122 4.041 1.00 79.88 90 GLU A O 1
ATOM 689 N N . ALA A 1 91 ? -36.338 -11.460 5.150 1.00 83.44 91 ALA A N 1
ATOM 690 C CA . ALA A 1 91 ? -35.659 -10.337 5.791 1.00 83.44 91 ALA A CA 1
ATOM 691 C C . ALA A 1 91 ? -34.609 -10.790 6.822 1.00 83.44 91 ALA A C 1
ATOM 693 O O . ALA A 1 91 ? -34.875 -11.621 7.693 1.00 83.44 91 ALA A O 1
ATOM 694 N N . GLU A 1 92 ? -33.423 -10.173 6.792 1.00 84.81 92 GLU A N 1
ATOM 695 C CA . GLU A 1 92 ? -32.371 -10.456 7.771 1.00 84.81 92 GLU A CA 1
ATOM 696 C C . GLU A 1 92 ? -32.723 -9.881 9.156 1.00 84.81 92 GLU A C 1
ATOM 698 O O . GLU A 1 92 ? -33.181 -8.742 9.294 1.00 84.81 92 GLU A O 1
ATOM 703 N N . VAL A 1 93 ? -32.467 -10.661 10.211 1.00 87.50 93 VAL A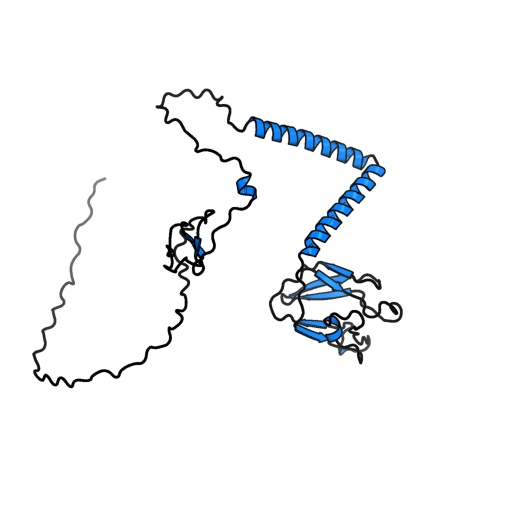 N 1
ATOM 704 C CA . VAL A 1 93 ? -32.640 -10.228 11.602 1.00 87.50 93 VAL A CA 1
ATOM 705 C C . VAL A 1 93 ? -31.420 -9.431 12.068 1.00 87.50 93 VAL A C 1
ATOM 707 O O . VAL A 1 93 ? -30.296 -9.936 12.097 1.00 87.50 93 VAL A O 1
ATOM 710 N N . ALA A 1 94 ? -31.651 -8.207 12.539 1.00 84.19 94 ALA A N 1
ATOM 711 C CA . ALA A 1 94 ? -30.624 -7.346 13.109 1.00 84.19 94 ALA A CA 1
ATOM 712 C C . ALA A 1 94 ? -29.938 -8.011 14.317 1.00 84.19 94 ALA A C 1
ATOM 714 O O . ALA A 1 94 ? -30.543 -8.219 15.376 1.00 84.19 94 ALA A O 1
ATOM 715 N N . ARG A 1 95 ? -28.648 -8.335 14.178 1.00 79.19 95 ARG A N 1
ATOM 716 C CA . ARG A 1 95 ? -27.869 -9.029 15.213 1.00 79.19 95 ARG A CA 1
ATOM 717 C C . ARG A 1 95 ? -27.415 -8.073 16.313 1.00 79.19 95 ARG A C 1
ATOM 719 O O . ARG A 1 95 ? -27.000 -6.945 16.064 1.00 79.19 95 ARG A O 1
ATOM 726 N N . THR A 1 96 ? -27.424 -8.548 17.558 1.00 77.00 96 THR A N 1
ATOM 727 C CA . THR A 1 96 ? -26.764 -7.838 18.663 1.00 77.00 96 THR A CA 1
ATOM 728 C C . THR A 1 96 ? -25.253 -8.048 18.573 1.00 77.00 96 THR A C 1
ATOM 730 O O . THR A 1 96 ? -24.809 -9.195 18.524 1.00 77.00 96 THR A O 1
ATOM 733 N N . LEU A 1 97 ? -24.448 -6.979 18.621 1.00 77.00 97 LEU A N 1
ATOM 734 C CA . LEU A 1 97 ? -22.996 -7.136 18.766 1.00 77.00 97 LEU A CA 1
ATOM 735 C C . LEU A 1 97 ? -22.692 -7.804 20.113 1.00 77.00 97 LEU A C 1
ATOM 737 O O . LEU A 1 97 ? -23.263 -7.442 21.144 1.00 77.00 97 LEU A O 1
ATOM 741 N N . TRP A 1 98 ? -21.780 -8.772 20.110 1.00 74.00 98 TRP A N 1
ATOM 742 C CA . TRP A 1 98 ? -21.459 -9.604 21.274 1.00 74.00 98 TRP A CA 1
ATOM 743 C C . TRP A 1 98 ? -21.100 -8.787 22.530 1.00 74.00 98 TRP A C 1
ATOM 745 O O . TRP A 1 98 ? -21.483 -9.156 23.637 1.00 74.00 98 TRP A O 1
ATOM 755 N N . TRP A 1 99 ? -20.459 -7.626 22.374 1.00 73.50 99 TRP A N 1
ATOM 756 C CA . TRP A 1 99 ? -20.064 -6.761 23.488 1.00 73.50 99 TRP A CA 1
ATOM 757 C C . TRP A 1 99 ? -21.243 -6.037 24.160 1.00 73.50 99 TRP A C 1
ATOM 759 O O . TRP A 1 99 ? -21.159 -5.690 25.339 1.00 73.50 99 TRP A O 1
ATOM 769 N N . HIS A 1 100 ? -22.376 -5.849 23.470 1.00 68.69 100 HIS A N 1
ATOM 770 C CA . HIS A 1 100 ? -23.592 -5.309 24.091 1.00 68.69 100 HIS A CA 1
ATOM 771 C C . HIS A 1 100 ? -24.219 -6.290 25.089 1.00 68.69 100 HIS A C 1
ATOM 773 O O . HIS A 1 100 ? -24.912 -5.848 26.002 1.00 68.69 100 HIS A O 1
ATOM 779 N N . ARG A 1 101 ? -23.943 -7.598 24.967 1.00 69.62 101 ARG A N 1
ATOM 780 C CA . ARG A 1 101 ? -24.365 -8.605 25.958 1.00 69.62 101 ARG A CA 1
ATOM 781 C C . ARG A 1 101 ? -23.577 -8.515 27.266 1.00 69.62 101 ARG A C 1
ATOM 783 O O . ARG A 1 101 ? -24.078 -8.947 28.295 1.00 69.62 101 ARG A O 1
ATOM 790 N N . LEU A 1 102 ? -22.376 -7.938 27.234 1.00 73.75 102 LEU A N 1
ATOM 791 C CA . LEU A 1 102 ? -21.484 -7.823 28.392 1.00 73.75 102 LEU A CA 1
ATOM 792 C C . LEU A 1 102 ? -21.694 -6.529 29.192 1.00 73.75 102 LEU A C 1
ATOM 794 O O . LEU A 1 102 ? -21.134 -6.377 30.275 1.00 73.75 102 LEU A O 1
ATOM 798 N N . ARG A 1 103 ? -22.498 -5.581 28.690 1.00 72.94 103 ARG A N 1
ATOM 799 C CA . ARG A 1 103 ? -22.850 -4.386 29.463 1.00 72.94 103 ARG A CA 1
ATOM 800 C C . ARG A 1 103 ? -23.910 -4.749 30.510 1.00 72.94 103 ARG A C 1
ATOM 802 O O . ARG A 1 103 ? -24.966 -5.253 30.126 1.00 72.94 103 ARG A O 1
ATOM 809 N N . PRO A 1 104 ? -23.687 -4.457 31.806 1.00 64.38 104 PRO A N 1
ATOM 810 C CA . PRO A 1 104 ? -24.702 -4.689 32.825 1.00 64.38 104 PRO A CA 1
ATOM 811 C C . PRO A 1 104 ? -25.969 -3.909 32.462 1.00 64.38 104 PRO A C 1
ATOM 813 O O . PRO A 1 104 ? -25.910 -2.707 32.176 1.00 64.38 104 PRO A O 1
ATOM 816 N N . ARG A 1 105 ? -27.113 -4.605 32.428 1.00 61.25 105 ARG A N 1
ATOM 817 C CA . ARG A 1 105 ? -28.418 -3.998 32.149 1.00 61.25 105 ARG A CA 1
ATOM 818 C C . ARG A 1 105 ? -28.679 -2.928 33.205 1.00 61.25 105 ARG A C 1
ATOM 820 O O . ARG A 1 105 ? -28.882 -3.243 34.373 1.00 61.25 105 ARG A O 1
ATOM 827 N N . ARG A 1 106 ? -28.668 -1.656 32.801 1.00 57.75 106 ARG A N 1
ATOM 828 C CA . ARG A 1 106 ? -29.194 -0.579 33.642 1.00 57.75 106 ARG A CA 1
ATOM 829 C C . ARG A 1 106 ? -30.705 -0.771 33.683 1.00 57.75 106 ARG A C 1
ATOM 831 O O . ARG A 1 106 ? -31.368 -0.561 32.671 1.00 57.75 106 ARG A O 1
ATOM 838 N N . GLY A 1 107 ? -31.210 -1.252 34.816 1.00 60.00 107 GLY A N 1
ATOM 839 C CA . GLY A 1 107 ? -32.645 -1.339 35.058 1.00 60.00 107 GLY A CA 1
ATOM 840 C C . GLY A 1 107 ? -33.316 0.032 34.896 1.00 60.00 107 GLY A C 1
ATOM 841 O O . GLY A 1 107 ? -32.627 1.059 34.953 1.00 60.00 107 GLY A O 1
ATOM 842 N N . PRO A 1 108 ? -34.638 0.064 34.660 1.00 53.28 108 PRO A N 1
ATOM 843 C CA . PRO A 1 108 ? -35.383 1.310 34.544 1.00 53.28 108 PRO A CA 1
ATOM 844 C C . PRO A 1 108 ? -35.112 2.186 35.769 1.00 53.28 108 PRO A C 1
ATOM 846 O O . PRO A 1 108 ? -35.144 1.719 36.908 1.00 53.28 108 PRO A O 1
ATOM 849 N N . ARG A 1 109 ? -34.780 3.456 35.520 1.00 50.28 109 ARG A N 1
ATOM 850 C CA . ARG A 1 109 ? -34.501 4.436 36.568 1.00 50.28 109 ARG A CA 1
ATOM 851 C C . ARG A 1 109 ? -35.815 4.704 37.295 1.00 50.28 109 ARG A C 1
ATOM 853 O O . ARG A 1 109 ? -36.634 5.478 36.811 1.00 50.28 109 ARG A O 1
ATOM 860 N N . VAL A 1 110 ? -36.028 4.025 38.418 1.00 55.25 110 VAL A N 1
ATOM 861 C CA . VAL A 1 110 ? -37.177 4.267 39.288 1.00 55.25 110 VAL A CA 1
ATOM 862 C C . VAL A 1 110 ? -36.935 5.616 39.955 1.00 55.25 110 VAL A C 1
ATOM 864 O O . VAL A 1 110 ? -36.174 5.724 40.913 1.00 55.25 110 VAL A O 1
ATOM 867 N N . VAL A 1 111 ? -37.490 6.672 39.367 1.00 61.94 111 VAL A N 1
ATOM 868 C CA . VAL A 1 111 ? -37.596 7.974 40.022 1.00 61.94 111 VAL A CA 1
ATOM 869 C C . VAL A 1 111 ? -38.832 7.871 40.911 1.00 61.94 111 VAL A C 1
ATOM 871 O O . VAL A 1 111 ? -39.928 7.734 40.364 1.00 61.94 111 VAL A O 1
ATOM 874 N N . PRO A 1 112 ? -38.704 7.869 42.249 1.00 54.84 112 PRO A N 1
ATOM 875 C CA . PRO A 1 112 ? -39.881 8.013 43.086 1.00 54.84 112 PRO A CA 1
ATOM 876 C C . PRO A 1 112 ? -40.516 9.364 42.745 1.00 54.84 112 PRO A C 1
ATOM 878 O O . PRO A 1 112 ? -39.861 10.403 42.858 1.00 54.84 112 PRO A O 1
ATOM 881 N N . LEU A 1 113 ? -41.773 9.360 42.291 1.00 53.38 113 LEU A N 1
ATOM 882 C CA . LEU A 1 113 ? -42.583 10.576 42.262 1.00 53.38 113 LEU A CA 1
ATOM 883 C C . LEU A 1 113 ? -42.880 10.947 43.720 1.00 53.38 113 LEU A C 1
ATOM 885 O O . LEU A 1 113 ? -43.881 10.534 44.296 1.00 53.38 113 LEU A O 1
ATOM 889 N N . GLY A 1 114 ? -41.941 11.664 44.333 1.00 47.81 114 GLY A N 1
ATOM 890 C CA . GLY A 1 114 ? -42.097 12.267 45.644 1.00 47.81 114 GLY A CA 1
ATOM 891 C C . GLY A 1 114 ? -42.734 13.641 45.506 1.00 47.81 114 GLY A C 1
ATOM 892 O O . GLY A 1 114 ? -42.200 14.519 44.830 1.00 47.81 114 GLY A O 1
ATOM 893 N N . THR A 1 115 ? -43.880 13.804 46.156 1.00 47.78 115 THR A N 1
ATOM 894 C CA . THR A 1 115 ? -44.533 15.077 46.464 1.00 47.78 115 THR A CA 1
ATOM 895 C C . THR A 1 115 ? -43.529 16.079 47.029 1.00 47.78 115 THR A C 1
ATOM 897 O O . THR A 1 115 ? -42.744 15.749 47.917 1.00 47.78 115 THR A O 1
ATOM 900 N N . GLY A 1 116 ? -43.543 17.299 46.496 1.00 53.53 116 GLY A N 1
ATOM 901 C CA . GLY A 1 116 ? -42.585 18.335 46.851 1.00 53.53 116 GLY A CA 1
ATOM 902 C C . GLY A 1 116 ? -42.649 18.731 48.323 1.00 53.53 116 GLY A C 1
ATOM 903 O O . GLY A 1 116 ? -43.650 19.268 48.775 1.00 53.53 116 GLY A O 1
ATOM 904 N N . THR A 1 117 ? -41.529 18.568 49.020 1.00 45.78 117 THR A N 1
ATOM 905 C CA . THR A 1 117 ? -41.101 19.459 50.102 1.00 45.78 117 THR A CA 1
ATOM 906 C C . THR A 1 117 ? -39.586 19.567 50.019 1.00 45.78 117 THR A C 1
ATOM 908 O O . THR A 1 117 ? -38.869 18.576 50.153 1.00 45.78 117 THR A O 1
ATOM 911 N N . GLY A 1 118 ? -39.104 20.766 49.705 1.00 53.44 118 GLY A N 1
ATOM 912 C CA . GLY A 1 118 ? -37.690 21.034 49.510 1.00 53.44 118 GLY A CA 1
ATOM 913 C C . GLY A 1 118 ? -36.888 20.861 50.793 1.00 53.44 118 GLY A C 1
ATOM 914 O O . GLY A 1 118 ? -37.154 21.539 51.776 1.00 53.44 118 GLY A O 1
ATOM 915 N N . ARG A 1 119 ? -35.870 20.000 50.740 1.00 43.16 119 ARG A N 1
ATOM 916 C CA . ARG A 1 119 ? -34.533 20.207 51.315 1.00 43.16 119 ARG A CA 1
ATOM 917 C C . ARG A 1 119 ? -33.652 19.073 50.796 1.00 43.16 119 ARG A C 1
ATOM 919 O O . ARG A 1 119 ? -33.683 17.968 51.322 1.00 43.16 119 ARG A O 1
ATOM 926 N N . GLY A 1 120 ? -32.954 19.324 49.691 1.00 42.00 120 GLY A N 1
ATOM 927 C CA . GLY A 1 120 ? -31.991 18.373 49.144 1.00 42.00 120 GLY A CA 1
ATOM 928 C C . GLY A 1 120 ? -30.759 18.341 50.036 1.00 42.00 120 GLY A C 1
ATOM 929 O O . GLY A 1 120 ? -29.911 19.219 49.929 1.00 42.00 120 GLY A O 1
ATOM 930 N N . ASP A 1 121 ? -30.702 17.373 50.946 1.00 39.84 121 ASP A N 1
ATOM 931 C CA . ASP A 1 121 ? -29.441 16.919 51.520 1.00 39.84 121 ASP A CA 1
ATOM 932 C C . ASP A 1 121 ? -28.676 16.179 50.413 1.00 39.84 121 ASP A C 1
ATOM 934 O O . ASP A 1 121 ? -29.139 15.179 49.855 1.00 39.84 121 ASP A O 1
ATOM 938 N N . ASP A 1 122 ? -27.548 16.755 50.018 1.00 47.16 122 ASP A N 1
ATOM 939 C CA . ASP A 1 122 ? -26.850 16.496 48.760 1.00 47.16 122 ASP A CA 1
ATOM 940 C C . ASP A 1 122 ? -25.884 15.305 48.881 1.00 47.16 122 ASP A C 1
ATOM 942 O O . ASP A 1 122 ? -24.708 15.366 48.524 1.00 47.16 122 ASP A O 1
ATOM 946 N N . THR A 1 123 ? -26.364 14.192 49.440 1.00 48.19 123 THR A N 1
ATOM 947 C CA . THR A 1 123 ? -25.567 12.964 49.580 1.00 48.19 123 THR A CA 1
ATOM 948 C C . THR A 1 123 ? -26.337 11.703 49.199 1.00 48.19 123 THR A C 1
ATOM 950 O O . THR A 1 123 ? -26.165 10.631 49.777 1.00 48.19 123 THR A O 1
ATOM 953 N N . THR A 1 124 ? -27.127 11.754 48.122 1.00 46.69 124 THR A N 1
ATOM 954 C CA . THR A 1 124 ? -27.489 10.506 47.438 1.00 46.69 124 THR A CA 1
ATOM 955 C C . THR A 1 124 ? -26.236 9.946 46.772 1.00 46.69 124 THR A C 1
ATOM 957 O O . THR A 1 124 ? -25.810 10.424 45.719 1.00 46.69 124 THR A O 1
ATOM 960 N N . ALA A 1 125 ? -25.616 8.946 47.402 1.00 46.91 125 ALA A N 1
ATOM 961 C CA . ALA A 1 125 ? -24.497 8.204 46.843 1.00 46.91 125 ALA A CA 1
ATOM 962 C C . ALA A 1 125 ? -24.885 7.657 45.460 1.00 46.91 125 ALA A C 1
ATOM 964 O O . ALA A 1 125 ? -25.579 6.649 45.338 1.00 46.91 125 ALA A O 1
ATOM 965 N N . VAL A 1 126 ? -24.444 8.351 44.407 1.00 48.19 126 VAL A N 1
ATOM 966 C CA . VAL A 1 126 ? -24.689 7.960 43.019 1.00 48.19 126 VAL A CA 1
ATOM 967 C C . VAL A 1 126 ? -24.137 6.543 42.822 1.00 48.19 126 VAL A C 1
ATOM 969 O O . VAL A 1 126 ? -22.931 6.335 43.019 1.00 48.19 126 VAL A O 1
ATOM 972 N N . PRO A 1 127 ? -24.964 5.553 42.428 1.00 45.31 127 PRO A N 1
ATOM 973 C CA . PRO A 1 127 ? -24.491 4.204 42.157 1.00 45.31 127 PRO A CA 1
ATOM 974 C C . PRO A 1 127 ? -23.623 4.256 40.893 1.00 45.31 127 PRO A C 1
ATOM 976 O O . PRO A 1 127 ? -24.106 4.314 39.765 1.00 45.31 127 PRO A O 1
ATOM 979 N N . GLY A 1 128 ? -22.311 4.342 41.111 1.00 53.81 128 GLY A N 1
ATOM 980 C CA . GLY A 1 128 ? -21.299 4.629 40.091 1.00 53.81 128 GLY A CA 1
ATOM 981 C C . GLY A 1 128 ? -20.057 5.332 40.649 1.00 53.81 128 GLY A C 1
ATOM 982 O O . GLY A 1 128 ? -18.975 5.197 40.077 1.00 53.81 128 GLY A O 1
ATOM 983 N N . SER A 1 129 ? -20.174 5.995 41.807 1.00 61.22 129 SER A N 1
ATOM 984 C CA . SER A 1 129 ? -19.081 6.744 42.448 1.00 61.22 129 SER A CA 1
ATOM 985 C C . SER A 1 129 ? -17.859 5.881 42.770 1.00 61.22 129 SER A C 1
ATOM 987 O O . SER A 1 129 ? -16.731 6.313 42.557 1.00 61.22 129 SER A O 1
ATOM 989 N N . ARG A 1 130 ? -18.058 4.628 43.202 1.00 65.00 130 ARG A N 1
ATOM 990 C CA . ARG A 1 130 ? -16.958 3.695 43.508 1.00 65.00 130 ARG A CA 1
ATOM 991 C C . ARG A 1 130 ? -16.188 3.259 42.262 1.00 65.00 130 ARG A C 1
ATOM 993 O O . ARG A 1 130 ? -14.966 3.176 42.302 1.00 65.00 130 ARG A O 1
ATOM 1000 N N . VAL A 1 131 ? -16.888 3.034 41.149 1.00 71.81 131 VAL A N 1
ATOM 1001 C CA . VAL A 1 131 ? -16.268 2.677 39.863 1.00 71.81 131 VAL A CA 1
ATOM 1002 C C . VAL A 1 131 ? -15.499 3.876 39.309 1.00 71.81 131 VAL A C 1
ATOM 1004 O O . VAL A 1 131 ? -14.349 3.743 38.902 1.00 71.81 131 VAL A O 1
ATOM 1007 N N . GLN A 1 132 ? -16.089 5.070 39.364 1.00 73.12 132 GLN A N 1
ATOM 1008 C CA . GLN A 1 132 ? -15.435 6.300 38.921 1.00 73.12 132 GLN A CA 1
ATOM 1009 C C . GLN A 1 132 ? -14.225 6.667 39.795 1.00 73.12 132 GLN A C 1
ATOM 1011 O O . GLN A 1 132 ? -13.178 7.024 39.258 1.00 73.12 132 GLN A O 1
ATOM 1016 N N . ALA A 1 133 ? -14.322 6.512 41.118 1.00 77.94 133 ALA A N 1
ATOM 1017 C CA . ALA A 1 133 ? -13.207 6.704 42.044 1.00 77.94 133 ALA A CA 1
ATOM 1018 C C . ALA A 1 133 ? -12.088 5.673 41.824 1.00 77.94 133 ALA A C 1
ATOM 1020 O O . ALA A 1 133 ? -10.912 6.028 41.879 1.00 77.94 133 ALA A O 1
ATOM 1021 N N . PHE A 1 134 ? -12.433 4.418 41.518 1.00 82.88 134 PHE A N 1
ATOM 1022 C CA . PHE A 1 134 ? -11.461 3.397 41.125 1.00 82.88 134 PHE A CA 1
ATOM 1023 C C . PHE A 1 134 ? -10.724 3.790 39.839 1.00 82.88 134 PHE A C 1
ATOM 1025 O O . PHE A 1 134 ? -9.497 3.795 39.823 1.00 82.88 134 PHE A O 1
ATOM 1032 N N . PHE A 1 135 ? -11.442 4.208 38.791 1.00 83.25 135 PHE A N 1
ATOM 1033 C CA . PHE A 1 135 ? -10.814 4.669 37.548 1.00 83.25 135 PHE A CA 1
ATOM 1034 C C . PHE A 1 135 ? -9.974 5.941 37.736 1.00 83.25 135 PHE A C 1
ATOM 1036 O O . PHE A 1 135 ? -8.936 6.077 37.092 1.00 83.25 135 PHE A O 1
ATOM 1043 N N . ALA A 1 136 ? -10.378 6.857 38.621 1.00 84.19 136 ALA A N 1
ATOM 1044 C CA . ALA A 1 136 ? -9.587 8.041 38.957 1.00 84.19 136 ALA A CA 1
ATOM 1045 C C . ALA A 1 136 ? -8.263 7.661 39.643 1.00 84.19 136 ALA A C 1
ATOM 1047 O O . ALA A 1 136 ? -7.203 8.125 39.227 1.00 84.19 136 ALA A O 1
ATOM 1048 N N . LYS A 1 137 ? -8.301 6.753 40.627 1.00 90.31 137 LYS A N 1
ATOM 1049 C CA . LYS A 1 137 ? -7.092 6.226 41.281 1.00 90.31 137 LYS A CA 1
ATOM 1050 C C . LYS A 1 137 ? -6.209 5.443 40.307 1.00 90.31 137 LYS A C 1
ATOM 1052 O O . LYS A 1 137 ? -5.001 5.651 40.287 1.00 90.31 137 LYS A O 1
ATOM 1057 N N . LEU A 1 138 ? -6.805 4.608 39.454 1.00 93.12 138 LEU A N 1
ATOM 1058 C CA . LEU A 1 138 ? -6.088 3.851 38.426 1.00 93.12 138 LEU A CA 1
ATOM 1059 C C . LEU A 1 138 ? -5.337 4.776 37.462 1.00 93.12 138 LEU A C 1
ATOM 1061 O O . LEU A 1 138 ? -4.189 4.500 37.135 1.00 93.12 138 LEU A O 1
ATOM 1065 N N . LYS A 1 139 ? -5.950 5.891 37.043 1.00 90.75 139 LYS A N 1
ATOM 1066 C CA . LYS A 1 139 ? -5.287 6.893 36.193 1.00 90.75 139 LYS A CA 1
ATOM 1067 C C . LYS A 1 139 ? -4.071 7.519 36.871 1.00 90.75 139 LYS A C 1
ATOM 1069 O O . LYS A 1 139 ? -3.045 7.661 36.219 1.00 90.75 139 LYS A O 1
ATOM 1074 N N . ILE A 1 140 ? -4.173 7.868 38.155 1.00 92.75 140 ILE A N 1
ATOM 1075 C CA . ILE A 1 140 ? -3.052 8.446 38.915 1.00 92.75 140 ILE A CA 1
ATOM 1076 C C . ILE A 1 140 ? -1.903 7.438 39.023 1.00 92.75 140 ILE A C 1
ATOM 1078 O O . ILE A 1 140 ? -0.756 7.780 38.748 1.00 92.75 140 ILE A O 1
ATOM 1082 N N . VAL A 1 141 ? -2.213 6.183 39.358 1.00 93.81 141 VAL A N 1
ATOM 1083 C CA . VAL A 1 141 ? -1.209 5.111 39.432 1.00 93.81 141 VAL A CA 1
ATOM 1084 C C . VAL A 1 141 ? -0.563 4.871 38.066 1.00 93.81 141 VAL A C 1
ATOM 1086 O O . VAL A 1 141 ? 0.658 4.792 37.976 1.00 93.81 141 VAL A O 1
ATOM 1089 N N . LEU A 1 142 ? -1.353 4.820 36.990 1.00 95.06 142 LEU A N 1
ATOM 1090 C CA . LEU A 1 142 ? -0.837 4.657 35.631 1.00 95.06 142 LEU A CA 1
ATOM 1091 C C . LEU A 1 142 ? 0.076 5.825 35.231 1.00 95.06 142 LEU A C 1
ATOM 1093 O O . LEU A 1 142 ? 1.138 5.596 34.662 1.00 95.06 142 LEU A O 1
ATOM 1097 N N . ALA A 1 143 ? -0.303 7.063 35.559 1.00 94.06 143 ALA A N 1
ATOM 1098 C CA . ALA A 1 143 ? 0.510 8.245 35.286 1.00 94.06 143 ALA A CA 1
ATOM 1099 C C . ALA A 1 143 ? 1.854 8.199 36.029 1.00 94.06 143 ALA A C 1
ATOM 1101 O O . ALA A 1 143 ? 2.890 8.480 35.431 1.00 94.06 143 ALA A O 1
ATOM 1102 N N . LEU A 1 144 ? 1.853 7.780 37.299 1.00 96.19 144 LEU A N 1
ATOM 1103 C CA . LEU A 1 144 ? 3.081 7.576 38.074 1.00 96.19 144 LEU A CA 1
ATOM 1104 C C . LEU A 1 144 ? 3.971 6.486 37.469 1.00 96.19 144 LEU A C 1
ATOM 1106 O O . LEU A 1 144 ? 5.173 6.695 37.330 1.00 96.19 144 LEU A O 1
ATOM 1110 N N . LEU A 1 145 ? 3.395 5.351 37.064 1.00 95.25 145 LEU A N 1
ATOM 1111 C CA . LEU A 1 145 ? 4.142 4.275 36.404 1.00 95.25 145 LEU A CA 1
ATOM 1112 C C . LEU A 1 145 ? 4.755 4.733 35.078 1.00 95.25 145 LEU A C 1
ATOM 1114 O O . LEU A 1 145 ? 5.900 4.402 34.786 1.00 95.25 145 LEU A O 1
ATOM 1118 N N . VAL A 1 146 ? 4.021 5.523 34.292 1.00 94.81 146 VAL A N 1
ATOM 1119 C CA . VAL A 1 146 ? 4.525 6.105 33.042 1.00 94.81 146 VAL A CA 1
ATOM 1120 C C . VAL A 1 146 ? 5.656 7.101 33.314 1.00 94.81 146 VAL A C 1
ATOM 1122 O O . VAL A 1 146 ? 6.666 7.064 32.615 1.00 94.81 146 VAL A O 1
ATOM 1125 N N . ALA A 1 147 ? 5.540 7.946 34.342 1.00 94.38 147 ALA A N 1
ATOM 1126 C CA . ALA A 1 147 ? 6.600 8.878 34.731 1.00 94.38 147 ALA A CA 1
ATOM 1127 C C . ALA A 1 147 ? 7.875 8.143 35.180 1.00 94.38 147 ALA A C 1
ATOM 1129 O O . ALA A 1 147 ? 8.965 8.451 34.700 1.00 94.38 147 ALA A O 1
ATOM 1130 N N . LEU A 1 148 ? 7.740 7.117 36.026 1.00 93.75 148 LEU A N 1
ATOM 1131 C CA . LEU A 1 148 ? 8.845 6.235 36.424 1.00 93.75 148 LEU A CA 1
ATOM 1132 C C . LEU A 1 148 ? 9.463 5.513 35.221 1.00 93.75 148 LEU A C 1
ATOM 1134 O O . LEU A 1 148 ? 10.685 5.453 35.105 1.00 93.75 148 LEU A O 1
ATOM 1138 N N . GLY A 1 149 ? 8.634 5.020 34.299 1.00 90.06 149 GLY A N 1
ATOM 1139 C CA . GLY A 1 149 ? 9.084 4.407 33.052 1.00 90.06 149 GLY A CA 1
ATOM 1140 C C . GLY A 1 149 ? 9.868 5.376 32.164 1.00 90.06 149 GLY A C 1
ATOM 1141 O O . GLY A 1 149 ? 10.897 4.991 31.615 1.00 90.06 149 GLY A O 1
ATOM 1142 N N . MET A 1 150 ? 9.444 6.641 32.065 1.00 90.25 150 MET A N 1
ATOM 1143 C CA . MET A 1 150 ? 10.181 7.683 31.339 1.00 90.25 150 MET A CA 1
ATOM 1144 C C . MET A 1 150 ? 11.537 7.988 31.982 1.00 90.25 150 MET A C 1
ATOM 1146 O O . MET A 1 150 ? 12.530 8.104 31.265 1.00 90.25 150 MET A O 1
ATOM 1150 N N . VAL A 1 151 ? 11.609 8.071 33.315 1.00 93.00 151 VAL A N 1
ATOM 1151 C CA . VAL A 1 151 ? 12.883 8.255 34.033 1.00 93.00 151 VAL A CA 1
ATOM 1152 C C . VAL A 1 151 ? 13.804 7.052 33.816 1.00 93.00 151 VAL A C 1
ATOM 1154 O O . VAL A 1 151 ? 14.970 7.230 33.477 1.00 93.00 151 VAL A O 1
ATOM 1157 N N . ALA A 1 152 ? 13.293 5.823 33.933 1.00 87.12 152 ALA A N 1
ATOM 1158 C CA . ALA A 1 152 ? 14.070 4.608 33.676 1.00 87.12 152 ALA A CA 1
ATOM 1159 C C . ALA A 1 152 ? 14.579 4.540 32.226 1.00 87.12 152 ALA A C 1
ATOM 1161 O O . ALA A 1 152 ? 15.741 4.198 31.992 1.00 87.12 152 ALA A O 1
ATOM 1162 N N . TYR A 1 153 ? 13.741 4.936 31.263 1.00 88.75 153 TYR A N 1
ATOM 1163 C CA . TYR A 1 153 ? 14.123 5.076 29.861 1.00 88.75 153 TYR A CA 1
ATOM 1164 C C . TYR A 1 153 ? 15.219 6.125 29.689 1.00 88.75 153 TYR A C 1
ATOM 1166 O O . TYR A 1 153 ? 16.217 5.844 29.044 1.00 88.75 153 TYR A O 1
ATOM 1174 N N . ALA A 1 154 ? 15.120 7.303 30.303 1.00 87.44 154 ALA A N 1
ATOM 1175 C CA . ALA A 1 154 ? 16.168 8.318 30.213 1.00 87.44 154 ALA A CA 1
ATOM 1176 C C . ALA A 1 154 ? 17.485 7.894 30.894 1.00 87.44 154 ALA A C 1
ATOM 1178 O O . ALA A 1 154 ? 18.552 8.261 30.409 1.00 87.44 154 ALA A O 1
ATOM 1179 N N . SER A 1 155 ? 17.443 7.088 31.952 1.00 89.62 155 SER A N 1
ATOM 1180 C CA . SER A 1 155 ? 18.635 6.789 32.758 1.00 89.62 155 SER A CA 1
ATOM 1181 C C . SER A 1 155 ? 19.357 5.489 32.392 1.00 89.62 155 SER A C 1
ATOM 1183 O O . SER A 1 155 ? 20.522 5.340 32.748 1.00 89.62 155 SER A O 1
ATOM 1185 N N . SER A 1 156 ? 18.717 4.537 31.698 1.00 87.75 156 SER A N 1
ATOM 1186 C CA . SER A 1 156 ? 19.308 3.207 31.471 1.00 87.75 156 SER A CA 1
ATOM 1187 C C . SER A 1 156 ? 19.242 2.733 30.017 1.00 87.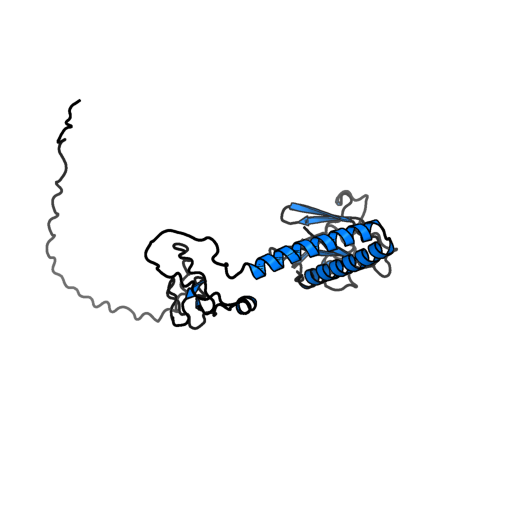75 156 SER A C 1
ATOM 1189 O O . SER A 1 156 ? 18.175 2.608 29.422 1.00 87.75 156 SER A O 1
ATOM 1191 N N . VAL A 1 157 ? 20.409 2.417 29.446 1.00 83.06 157 VAL A N 1
ATOM 1192 C CA . VAL A 1 157 ? 20.543 1.939 28.056 1.00 83.06 157 VAL A CA 1
ATOM 1193 C C . VAL A 1 157 ? 19.841 0.590 27.858 1.00 83.06 157 VAL A C 1
ATOM 1195 O O . VAL A 1 157 ? 19.093 0.423 26.901 1.00 83.06 157 VAL A O 1
ATOM 1198 N N . GLN A 1 158 ? 19.984 -0.334 28.812 1.00 83.12 158 GLN A N 1
ATOM 1199 C CA . GLN A 1 158 ? 19.361 -1.665 28.758 1.00 83.12 158 GLN A CA 1
ATOM 1200 C C . GLN A 1 158 ? 17.825 -1.600 28.733 1.00 83.12 158 GLN A C 1
ATOM 1202 O O . GLN A 1 158 ? 17.175 -2.381 28.040 1.00 83.12 158 GLN A O 1
ATOM 1207 N N . PHE A 1 159 ? 17.225 -0.649 29.458 1.00 83.31 159 PHE A N 1
ATOM 1208 C CA . PHE A 1 159 ? 15.775 -0.461 29.436 1.00 83.31 159 PHE A CA 1
ATOM 1209 C C . PHE A 1 159 ? 15.306 0.153 28.116 1.00 83.31 159 PHE A C 1
ATOM 1211 O O . PHE A 1 159 ? 14.270 -0.263 27.602 1.00 83.31 159 PHE A O 1
ATOM 1218 N N . ARG A 1 160 ? 16.071 1.090 27.531 1.00 82.94 160 ARG A N 1
ATOM 1219 C CA . ARG A 1 160 ? 15.777 1.640 26.195 1.00 82.94 160 ARG A CA 1
ATOM 1220 C C . ARG A 1 160 ? 15.749 0.539 25.142 1.00 82.94 160 ARG A C 1
ATOM 1222 O O . ARG A 1 160 ? 14.744 0.400 24.459 1.00 82.94 160 ARG A O 1
ATOM 1229 N N . GLU A 1 161 ? 16.781 -0.300 25.083 1.00 84.38 161 GLU A N 1
ATOM 1230 C CA . GLU A 1 161 ? 16.846 -1.406 24.119 1.00 84.38 161 GLU A CA 1
ATOM 1231 C C . GLU A 1 161 ? 15.693 -2.404 24.301 1.00 84.38 161 GLU A C 1
ATOM 1233 O O . GLU A 1 161 ? 15.078 -2.832 23.323 1.00 84.38 161 GLU A O 1
ATOM 1238 N N . ALA A 1 162 ? 15.337 -2.737 25.546 1.00 84.75 162 ALA A N 1
ATOM 1239 C CA . ALA A 1 162 ? 14.198 -3.605 25.834 1.00 84.75 162 ALA A CA 1
ATOM 1240 C C . ALA A 1 162 ? 12.860 -2.980 25.395 1.00 84.75 162 ALA A C 1
ATOM 1242 O O . ALA A 1 162 ? 12.022 -3.665 24.801 1.00 84.75 162 ALA A O 1
ATOM 1243 N N . VAL A 1 163 ? 12.651 -1.685 25.658 1.00 84.69 163 VAL A N 1
ATOM 1244 C CA . VAL A 1 163 ? 11.461 -0.946 25.209 1.00 84.69 163 VAL A CA 1
ATOM 1245 C C . VAL A 1 163 ? 11.418 -0.881 23.686 1.00 84.69 163 VAL A C 1
ATOM 1247 O O . VAL A 1 163 ? 10.390 -1.219 23.104 1.00 84.69 163 VAL A O 1
ATOM 1250 N N . ASP A 1 164 ? 12.524 -0.547 23.031 1.00 83.19 164 ASP A N 1
ATOM 1251 C CA . ASP A 1 164 ? 12.611 -0.441 21.575 1.00 83.19 164 ASP A CA 1
ATOM 1252 C C . ASP A 1 164 ? 12.340 -1.782 20.890 1.00 83.19 164 ASP A C 1
ATOM 1254 O O . ASP A 1 164 ? 11.592 -1.838 19.912 1.00 83.19 164 ASP A O 1
ATOM 1258 N N . GLN A 1 165 ? 12.846 -2.893 21.434 1.00 83.00 165 GLN A N 1
ATOM 1259 C CA . GLN A 1 165 ? 12.521 -4.234 20.940 1.00 83.00 165 GLN A CA 1
ATOM 1260 C C . GLN A 1 165 ? 11.027 -4.553 21.085 1.00 83.00 165 GLN A C 1
ATOM 1262 O O . GLN A 1 165 ? 10.417 -5.109 20.165 1.00 83.00 165 GLN A O 1
ATOM 1267 N N . ARG A 1 166 ? 10.403 -4.177 22.209 1.00 85.12 166 ARG A N 1
ATOM 1268 C CA . ARG A 1 166 ? 8.960 -4.371 22.434 1.00 85.12 166 ARG A CA 1
ATOM 1269 C C . ARG A 1 166 ? 8.121 -3.491 21.512 1.00 85.12 166 ARG A C 1
ATOM 1271 O O . ARG A 1 166 ? 7.166 -3.986 20.918 1.00 85.12 166 ARG A O 1
ATOM 1278 N N . VAL A 1 167 ? 8.495 -2.227 21.331 1.00 80.81 167 VAL A N 1
ATOM 1279 C CA . VAL A 1 167 ? 7.845 -1.292 20.401 1.00 80.81 167 VAL A CA 1
ATOM 1280 C C . VAL A 1 167 ? 7.986 -1.788 18.965 1.00 80.81 167 VAL A C 1
ATOM 1282 O O . VAL A 1 167 ? 7.002 -1.819 18.228 1.00 80.81 167 VAL A O 1
ATOM 1285 N N . ALA A 1 168 ? 9.170 -2.256 18.569 1.00 77.44 168 ALA A N 1
ATOM 1286 C CA . ALA A 1 168 ? 9.393 -2.851 17.258 1.00 77.44 168 ALA A CA 1
ATOM 1287 C C . ALA A 1 168 ? 8.541 -4.113 17.050 1.00 77.44 168 ALA A C 1
ATOM 1289 O O . ALA A 1 168 ? 7.973 -4.285 15.972 1.00 77.44 168 ALA A O 1
ATOM 1290 N N . ALA A 1 169 ? 8.398 -4.971 18.064 1.00 75.25 169 ALA A N 1
ATOM 1291 C CA . ALA A 1 169 ? 7.542 -6.157 18.003 1.00 75.25 169 ALA A CA 1
ATOM 1292 C C . ALA A 1 169 ? 6.052 -5.795 17.872 1.00 75.25 169 ALA A C 1
ATOM 1294 O O . ALA A 1 169 ? 5.359 -6.356 17.023 1.00 75.25 169 ALA A O 1
ATOM 1295 N N . VAL A 1 170 ? 5.567 -4.817 18.644 1.00 75.00 170 VAL A N 1
ATOM 1296 C CA . VAL A 1 170 ? 4.186 -4.314 18.540 1.00 75.00 170 VAL A CA 1
ATOM 1297 C C . VAL A 1 170 ? 3.949 -3.685 17.172 1.00 75.00 170 VAL A C 1
ATOM 1299 O O . VAL A 1 170 ? 2.967 -4.016 16.513 1.00 75.00 170 VAL A O 1
ATOM 1302 N N . ARG A 1 171 ? 4.870 -2.846 16.689 1.00 73.38 171 ARG A N 1
ATOM 1303 C CA . ARG A 1 171 ? 4.796 -2.252 15.349 1.00 73.38 171 ARG A CA 1
ATOM 1304 C C . ARG A 1 171 ? 4.743 -3.329 14.270 1.00 73.38 171 ARG A C 1
ATOM 1306 O O . ARG A 1 171 ? 3.894 -3.248 13.391 1.00 73.38 171 ARG A O 1
ATOM 1313 N N . LYS A 1 172 ? 5.606 -4.346 14.345 1.00 71.56 172 LYS A N 1
ATOM 1314 C CA . LYS A 1 172 ? 5.587 -5.491 13.420 1.00 71.56 172 LYS A CA 1
ATOM 1315 C C . LYS A 1 172 ? 4.253 -6.239 13.472 1.00 71.56 172 LYS A C 1
ATOM 1317 O O . LYS A 1 172 ? 3.737 -6.585 12.418 1.00 71.56 172 LYS A O 1
ATOM 1322 N N . SER A 1 173 ? 3.678 -6.437 14.658 1.00 68.50 173 SER A N 1
ATOM 1323 C CA . SER A 1 173 ? 2.379 -7.099 14.835 1.00 68.50 173 SER A CA 1
ATOM 1324 C C . SER A 1 173 ? 1.222 -6.285 14.248 1.00 68.50 173 SER A C 1
ATOM 1326 O O . SER A 1 173 ? 0.426 -6.816 13.482 1.00 68.50 173 SER A O 1
ATOM 1328 N N . VAL A 1 174 ? 1.169 -4.975 14.513 1.00 69.44 174 VAL A N 1
ATOM 1329 C CA . VAL A 1 174 ? 0.152 -4.072 13.945 1.00 69.44 174 VAL A CA 1
ATOM 1330 C C . VAL A 1 174 ? 0.273 -4.010 12.424 1.00 69.44 174 VAL A C 1
ATOM 1332 O O . VAL A 1 174 ? -0.724 -4.141 11.721 1.00 69.44 174 VAL A O 1
ATOM 1335 N N . VAL A 1 175 ? 1.493 -3.871 11.900 1.00 68.00 175 VAL A N 1
ATOM 1336 C CA . VAL A 1 175 ? 1.739 -3.898 10.454 1.00 68.00 175 VAL A CA 1
ATOM 1337 C C . VAL A 1 175 ? 1.350 -5.253 9.861 1.00 68.00 175 VAL A C 1
ATOM 1339 O O . VAL A 1 175 ? 0.722 -5.276 8.811 1.00 68.00 175 VAL A O 1
ATOM 1342 N N . GLY A 1 176 ? 1.659 -6.367 10.529 1.00 63.16 176 GLY A N 1
ATOM 1343 C CA . GLY A 1 176 ? 1.262 -7.710 10.099 1.00 63.16 176 GLY A CA 1
ATOM 1344 C C . GLY A 1 176 ? -0.255 -7.907 10.091 1.00 63.16 176 GLY A C 1
ATOM 1345 O O . GLY A 1 176 ? -0.796 -8.456 9.136 1.00 63.16 176 GLY A O 1
ATOM 1346 N N . PHE A 1 177 ? -0.956 -7.392 11.102 1.00 64.19 177 PHE A N 1
ATOM 1347 C CA . PHE A 1 177 ? -2.416 -7.427 11.175 1.00 64.19 177 PHE A CA 1
ATOM 1348 C C . PHE A 1 177 ? -3.065 -6.595 10.060 1.00 64.19 177 PHE A C 1
ATOM 1350 O O . PHE A 1 177 ? -3.981 -7.072 9.399 1.00 64.19 177 PHE A O 1
ATOM 1357 N N . VAL A 1 178 ? -2.557 -5.388 9.793 1.00 61.41 178 VAL A N 1
ATOM 1358 C CA . VAL A 1 178 ? -3.045 -4.541 8.690 1.00 61.41 178 VAL A CA 1
ATOM 1359 C C . VAL A 1 178 ? -2.719 -5.163 7.325 1.00 61.41 178 VAL A C 1
ATOM 1361 O O . VAL A 1 178 ? -3.575 -5.181 6.446 1.00 61.41 178 VAL A O 1
ATOM 1364 N N . GLN A 1 179 ? -1.525 -5.743 7.153 1.00 60.12 179 GLN A N 1
ATOM 1365 C CA . GLN A 1 179 ? -1.138 -6.449 5.924 1.00 60.12 179 GLN A CA 1
ATOM 1366 C C . GLN A 1 179 ? -1.981 -7.707 5.665 1.00 60.12 179 GLN A C 1
ATOM 1368 O O . GLN A 1 179 ? -2.239 -8.024 4.509 1.00 60.12 179 GLN A O 1
ATOM 1373 N N . SER A 1 180 ? -2.453 -8.386 6.717 1.00 58.53 180 SER A N 1
ATOM 1374 C CA . SER A 1 180 ? -3.365 -9.540 6.630 1.00 58.53 180 SER A CA 1
ATOM 1375 C C . SER A 1 180 ? -4.748 -9.181 6.060 1.00 58.53 180 SER A C 1
ATOM 1377 O O . SER A 1 180 ? -5.509 -10.058 5.665 1.00 58.53 180 SER A O 1
ATOM 1379 N N . GLN A 1 181 ? -5.091 -7.892 5.997 1.00 66.62 181 GLN A N 1
ATOM 1380 C CA . GLN A 1 181 ? -6.380 -7.412 5.489 1.00 66.62 181 GLN A CA 1
ATOM 1381 C C . GLN A 1 181 ? -6.307 -6.846 4.062 1.00 66.62 181 GLN A C 1
ATOM 1383 O O . GLN A 1 181 ? -7.325 -6.387 3.543 1.00 66.62 181 GLN A O 1
ATOM 1388 N N . TYR A 1 182 ? -5.141 -6.848 3.405 1.00 77.75 182 TYR A N 1
ATOM 1389 C CA . TYR A 1 182 ? -5.066 -6.385 2.020 1.00 77.75 182 TYR A CA 1
ATOM 1390 C C . TYR A 1 182 ? -5.666 -7.417 1.067 1.00 77.75 182 TYR A C 1
ATOM 1392 O O . TYR A 1 182 ? -5.183 -8.542 0.960 1.00 77.75 182 TYR A O 1
ATOM 1400 N N . SER A 1 183 ? -6.705 -7.004 0.340 1.00 81.56 183 SER A N 1
ATOM 1401 C CA . SER A 1 183 ? -7.234 -7.785 -0.775 1.00 81.56 183 SER A CA 1
ATOM 1402 C C . SER A 1 183 ? -6.320 -7.603 -1.993 1.00 81.56 183 SER A C 1
ATOM 1404 O O . SER A 1 183 ? -6.087 -6.457 -2.395 1.00 81.56 183 SER A O 1
ATOM 1406 N N . PRO A 1 184 ? -5.771 -8.681 -2.581 1.00 86.38 184 PRO A N 1
ATOM 1407 C CA . PRO A 1 184 ? -4.953 -8.571 -3.779 1.00 86.38 184 PRO A CA 1
ATOM 1408 C C . PRO A 1 184 ? -5.814 -8.101 -4.954 1.00 86.38 184 PRO A C 1
ATOM 1410 O O . PRO A 1 184 ? -6.806 -8.735 -5.307 1.00 86.38 184 PRO A O 1
ATOM 1413 N N . VAL A 1 185 ? -5.411 -6.998 -5.583 1.00 87.81 185 VAL A N 1
ATOM 1414 C CA . VAL A 1 185 ? -6.069 -6.468 -6.781 1.00 87.81 185 VAL A CA 1
ATOM 1415 C C . VAL A 1 185 ? -5.247 -6.847 -8.009 1.00 87.81 185 VAL A C 1
ATOM 1417 O O . VAL A 1 185 ? -4.035 -6.631 -8.042 1.00 87.81 185 VAL A O 1
ATOM 1420 N N . ARG A 1 186 ? -5.910 -7.413 -9.021 1.00 86.19 186 ARG A N 1
ATOM 1421 C CA . ARG A 1 186 ? -5.299 -7.773 -10.304 1.00 86.19 186 ARG A CA 1
ATOM 1422 C C . ARG A 1 186 ? -5.525 -6.657 -11.320 1.00 86.19 186 ARG A C 1
ATOM 1424 O O . ARG A 1 186 ? -6.671 -6.252 -11.504 1.00 86.19 186 ARG A O 1
ATOM 1431 N N . PRO A 1 187 ? -4.472 -6.159 -11.979 1.00 91.94 187 PRO A N 1
ATOM 1432 C CA . PRO A 1 187 ? -4.646 -5.332 -13.159 1.00 91.94 187 PRO A CA 1
ATOM 1433 C C . PRO A 1 187 ? -5.270 -6.131 -14.301 1.00 91.94 187 PRO A C 1
ATOM 1435 O O . PRO A 1 187 ? -4.972 -7.309 -14.476 1.00 91.94 187 PRO A O 1
ATOM 1438 N N . ALA A 1 188 ? -6.098 -5.461 -15.090 1.00 91.25 188 ALA A N 1
ATOM 1439 C CA . ALA A 1 188 ? -6.733 -6.000 -16.284 1.00 91.25 188 ALA A CA 1
ATOM 1440 C C . ALA A 1 188 ? -5.822 -5.911 -17.510 1.00 91.25 188 ALA A C 1
ATOM 1442 O O . ALA A 1 188 ? -5.826 -6.778 -18.380 1.00 91.25 188 ALA A O 1
ATOM 1443 N N . LYS A 1 189 ? -5.041 -4.829 -17.592 1.00 92.44 189 LYS A N 1
ATOM 1444 C CA . LYS A 1 189 ? -4.175 -4.546 -18.733 1.00 92.44 189 LYS A CA 1
ATOM 1445 C C . LYS A 1 189 ? -2.922 -3.819 -18.279 1.00 92.44 189 LYS A C 1
ATOM 1447 O O . LYS A 1 189 ? -2.985 -2.929 -17.432 1.00 92.44 189 LYS A O 1
ATOM 1452 N N . VAL A 1 190 ? -1.795 -4.169 -18.887 1.00 94.62 190 VAL A N 1
ATOM 1453 C CA . VAL A 1 190 ? -0.532 -3.453 -18.712 1.00 94.62 190 VAL A CA 1
ATOM 1454 C C . VAL A 1 190 ? 0.042 -3.118 -20.076 1.00 94.62 190 VAL A C 1
ATOM 1456 O O . VAL A 1 190 ? -0.019 -3.917 -21.005 1.00 94.62 190 VAL A O 1
ATOM 1459 N N . THR A 1 191 ? 0.570 -1.908 -20.206 1.00 93.62 191 THR A N 1
ATOM 1460 C CA . THR A 1 191 ? 1.295 -1.455 -21.397 1.00 93.62 191 THR A CA 1
ATOM 1461 C C . THR A 1 191 ? 2.558 -0.728 -20.959 1.00 93.62 191 THR A C 1
ATOM 1463 O O . THR A 1 191 ? 2.584 -0.144 -19.880 1.00 93.62 191 THR A O 1
ATOM 1466 N N . ALA A 1 192 ? 3.607 -0.756 -21.774 1.00 91.75 192 ALA A N 1
ATOM 1467 C CA . ALA A 1 192 ? 4.847 -0.034 -21.507 1.00 91.75 192 ALA A CA 1
ATOM 1468 C C . ALA A 1 192 ? 5.244 0.813 -22.714 1.00 91.75 192 ALA A C 1
ATOM 1470 O O . ALA A 1 192 ? 4.915 0.465 -23.847 1.00 91.75 192 ALA A O 1
ATOM 1471 N N . THR A 1 193 ? 5.975 1.903 -22.479 1.00 87.81 193 THR A N 1
ATOM 1472 C CA . THR A 1 193 ? 6.531 2.716 -23.571 1.00 87.81 193 THR A CA 1
ATOM 1473 C C . THR A 1 193 ? 7.640 1.992 -24.325 1.00 87.81 193 THR A C 1
ATOM 1475 O O . THR A 1 193 ? 7.735 2.138 -25.539 1.00 87.81 193 THR A O 1
ATOM 1478 N N . GLN A 1 194 ? 8.455 1.193 -23.631 1.00 86.19 194 GLN A N 1
ATOM 1479 C CA . GLN A 1 194 ? 9.472 0.335 -24.236 1.00 86.19 194 GLN A CA 1
ATOM 1480 C C . GLN A 1 194 ? 9.562 -1.008 -23.520 1.00 86.19 194 GLN A C 1
ATOM 1482 O O . GLN A 1 194 ? 9.254 -1.127 -22.334 1.00 86.19 194 GLN A O 1
ATOM 1487 N N . SER A 1 195 ? 9.970 -2.042 -24.251 1.00 89.81 195 SER A N 1
ATOM 1488 C CA . SER A 1 195 ? 10.207 -3.383 -23.714 1.00 89.81 195 SER A CA 1
ATOM 1489 C C . SER A 1 195 ? 11.282 -4.085 -24.528 1.00 89.81 195 SER A C 1
ATOM 1491 O O . SER A 1 195 ? 11.315 -3.980 -25.754 1.00 89.81 195 SER A O 1
ATOM 1493 N N . SER A 1 196 ? 12.160 -4.800 -23.840 1.00 88.06 196 SER A N 1
ATOM 1494 C CA . SER A 1 196 ? 13.170 -5.653 -24.450 1.00 88.06 196 SER A CA 1
ATOM 1495 C C . SER A 1 196 ? 12.520 -6.906 -25.030 1.00 88.06 196 SER A C 1
ATOM 1497 O O . SER A 1 196 ? 11.512 -7.407 -24.525 1.00 88.06 196 SER A O 1
ATOM 1499 N N . LYS A 1 197 ? 13.111 -7.443 -26.101 1.00 88.94 197 LYS A N 1
ATOM 1500 C CA . LYS A 1 197 ? 12.617 -8.654 -26.767 1.00 88.94 197 LYS A CA 1
ATOM 1501 C C . LYS A 1 197 ? 12.517 -9.813 -25.764 1.00 88.94 197 LYS A C 1
ATOM 1503 O O . LYS A 1 197 ? 13.515 -10.172 -25.151 1.00 88.94 197 LYS A O 1
ATOM 1508 N N . GLY A 1 198 ? 11.324 -10.395 -25.632 1.00 88.00 198 GLY A N 1
ATOM 1509 C CA . GLY A 1 198 ? 11.049 -11.511 -24.716 1.00 88.00 198 GLY A CA 1
ATOM 1510 C C . GLY A 1 198 ? 10.709 -11.112 -23.273 1.00 88.00 198 GLY A C 1
ATOM 1511 O O . GLY A 1 198 ? 10.339 -11.980 -22.491 1.00 88.00 198 GLY A O 1
ATOM 1512 N N . TYR A 1 199 ? 10.772 -9.821 -22.930 1.00 90.56 199 TYR A N 1
ATOM 1513 C CA . TYR A 1 199 ? 10.533 -9.304 -21.577 1.00 90.56 199 TYR A CA 1
ATOM 1514 C C . TYR A 1 199 ? 9.456 -8.213 -21.594 1.00 90.56 199 TYR A C 1
ATOM 1516 O O . TYR A 1 199 ? 9.720 -7.050 -21.271 1.00 90.56 199 TYR A O 1
ATOM 1524 N N . GLY A 1 200 ? 8.255 -8.583 -22.044 1.00 92.88 200 GLY A N 1
ATOM 1525 C CA . GLY A 1 200 ? 7.117 -7.680 -22.213 1.00 92.88 200 GLY A CA 1
ATOM 1526 C C . GLY A 1 200 ? 6.464 -7.241 -20.893 1.00 92.88 200 GLY A C 1
ATOM 1527 O O . GLY A 1 200 ? 6.740 -7.810 -19.834 1.00 92.88 200 GLY A O 1
ATOM 1528 N N . PRO A 1 201 ? 5.621 -6.193 -20.925 1.00 93.62 201 PRO A N 1
ATOM 1529 C CA . PRO A 1 201 ? 4.969 -5.634 -19.738 1.00 93.62 201 PRO A CA 1
ATOM 1530 C C . PRO A 1 201 ? 3.993 -6.597 -19.052 1.00 93.62 201 PRO A C 1
ATOM 1532 O O . PRO A 1 201 ? 3.769 -6.489 -17.847 1.00 93.62 201 PRO A O 1
ATOM 1535 N N . GLU A 1 202 ? 3.419 -7.545 -19.789 1.00 93.00 202 GLU A N 1
ATOM 1536 C CA . GLU A 1 202 ? 2.522 -8.586 -19.284 1.00 93.00 202 GLU A CA 1
ATOM 1537 C C . GLU A 1 202 ? 3.166 -9.440 -18.184 1.00 93.00 202 GLU A C 1
ATOM 1539 O O . GLU A 1 202 ? 2.494 -9.815 -17.222 1.00 93.00 202 GLU A O 1
ATOM 1544 N N . ASN A 1 203 ? 4.487 -9.619 -18.244 1.00 92.75 203 ASN A N 1
ATOM 1545 C CA . ASN A 1 203 ? 5.261 -10.352 -17.246 1.00 92.75 203 ASN A CA 1
ATOM 1546 C C . ASN A 1 203 ? 5.295 -9.655 -15.870 1.00 92.75 203 ASN A C 1
ATOM 1548 O O . ASN A 1 203 ? 5.821 -10.198 -14.909 1.00 92.75 203 ASN A O 1
ATOM 1552 N N . THR A 1 204 ? 4.781 -8.424 -15.744 1.00 91.12 204 THR A N 1
ATOM 1553 C CA . THR A 1 204 ? 4.672 -7.746 -14.436 1.00 91.12 204 THR A CA 1
ATOM 1554 C C . THR A 1 204 ? 3.453 -8.180 -13.624 1.00 91.12 204 THR A C 1
ATOM 1556 O O . THR A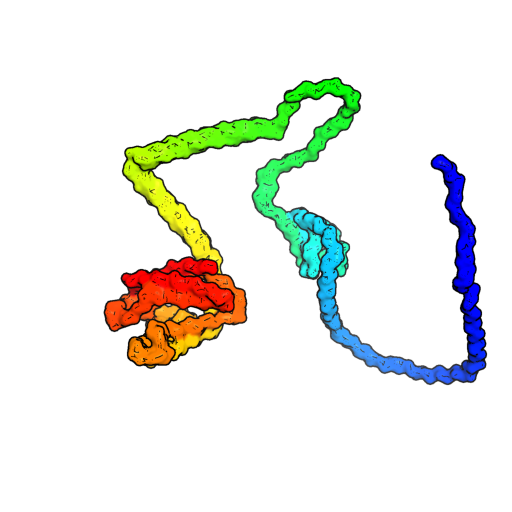 1 204 ? 3.405 -7.929 -12.418 1.00 91.12 204 THR A O 1
ATOM 1559 N N . ILE A 1 205 ? 2.455 -8.796 -14.267 1.00 89.81 205 ILE A N 1
ATOM 1560 C CA . ILE A 1 205 ? 1.161 -9.134 -13.650 1.00 89.81 205 ILE A CA 1
ATOM 1561 C C . ILE A 1 205 ? 0.789 -10.616 -13.763 1.00 89.81 205 ILE A C 1
ATOM 1563 O O . ILE A 1 205 ? -0.255 -11.020 -13.249 1.00 89.81 205 ILE A O 1
ATOM 1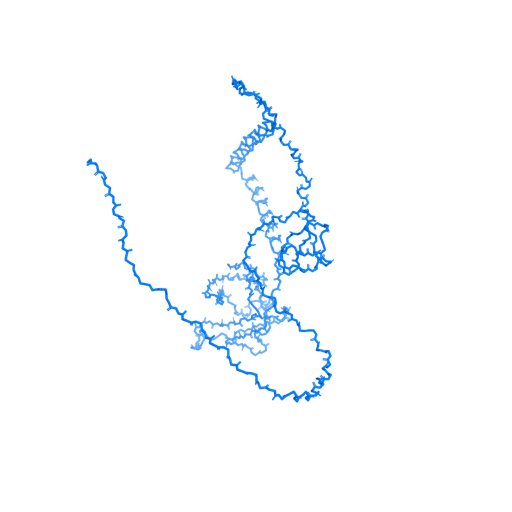567 N N . ASP A 1 206 ? 1.640 -11.426 -14.386 1.00 88.50 206 ASP A N 1
ATOM 1568 C CA . ASP A 1 206 ? 1.414 -12.842 -14.695 1.00 88.50 206 ASP A CA 1
ATOM 1569 C C . ASP A 1 206 ? 1.584 -13.800 -13.501 1.00 88.50 206 ASP A C 1
ATOM 1571 O O . ASP A 1 206 ? 1.448 -15.010 -13.666 1.00 88.50 206 ASP A O 1
ATOM 1575 N N . LEU A 1 207 ? 1.866 -13.266 -12.303 1.00 85.56 207 LEU A N 1
ATOM 1576 C CA . LEU A 1 207 ? 2.156 -14.002 -11.062 1.00 85.56 207 LEU A CA 1
ATOM 1577 C C . LEU A 1 207 ? 3.418 -14.855 -11.050 1.00 85.56 207 LEU A C 1
ATOM 1579 O O . LEU A 1 207 ? 3.733 -15.444 -10.011 1.00 85.56 207 LEU A O 1
ATOM 1583 N N . ASN A 1 208 ? 4.136 -14.923 -12.156 1.00 86.12 208 ASN A N 1
ATOM 1584 C CA . ASN A 1 208 ? 5.298 -15.761 -12.266 1.00 86.12 208 ASN A CA 1
ATOM 1585 C C . ASN A 1 208 ? 6.532 -14.944 -11.878 1.00 86.12 208 ASN A C 1
ATOM 1587 O O . ASN A 1 208 ? 6.909 -13.980 -12.525 1.00 86.12 208 ASN A O 1
ATOM 1591 N N . THR A 1 209 ? 7.188 -15.338 -10.789 1.00 84.50 209 THR A N 1
ATOM 1592 C CA . THR A 1 209 ? 8.382 -14.638 -10.297 1.00 84.50 209 THR A CA 1
ATOM 1593 C C . THR A 1 209 ? 9.631 -14.903 -11.137 1.00 84.50 209 THR A C 1
ATOM 1595 O O . THR A 1 209 ? 10.659 -14.289 -10.873 1.00 84.50 209 THR A O 1
ATOM 1598 N N . ALA A 1 210 ? 9.570 -15.833 -12.097 1.00 85.44 210 ALA A N 1
ATOM 1599 C CA . ALA A 1 210 ? 10.662 -16.129 -13.022 1.00 85.44 210 ALA A CA 1
ATOM 1600 C C . ALA A 1 210 ? 10.588 -15.308 -14.322 1.00 85.44 210 ALA A C 1
ATOM 1602 O O . ALA A 1 210 ? 11.591 -15.181 -15.023 1.00 85.44 210 ALA A O 1
ATOM 1603 N N . SER A 1 211 ? 9.421 -14.760 -14.661 1.00 90.31 211 SER A N 1
ATOM 1604 C CA . SER A 1 211 ? 9.245 -13.827 -15.772 1.00 90.31 211 SER A CA 1
ATOM 1605 C C . SER A 1 211 ? 9.288 -12.396 -15.256 1.00 90.31 211 SER A C 1
ATOM 1607 O O . SER A 1 211 ? 8.979 -12.089 -14.105 1.00 90.31 211 SER A O 1
ATOM 1609 N N . TYR A 1 212 ? 9.745 -11.496 -16.118 1.00 91.50 212 TYR A N 1
ATOM 1610 C CA . TYR A 1 212 ? 9.840 -10.089 -15.783 1.00 91.50 212 TYR A CA 1
ATOM 1611 C C . TYR A 1 212 ? 9.705 -9.219 -17.019 1.00 91.50 212 TYR A C 1
ATOM 1613 O O . TYR A 1 212 ? 9.922 -9.650 -18.156 1.00 91.50 212 TYR A O 1
ATOM 1621 N N . TRP A 1 213 ? 9.340 -7.970 -16.769 1.00 93.19 213 TRP A N 1
ATOM 1622 C CA . TRP A 1 213 ? 9.432 -6.911 -17.752 1.00 93.19 213 TRP A CA 1
ATOM 1623 C C . TRP A 1 213 ? 10.804 -6.257 -17.669 1.00 93.19 213 TRP A C 1
ATOM 1625 O O . TRP A 1 213 ? 11.290 -5.945 -16.579 1.00 93.19 213 TRP A O 1
ATOM 1635 N N . ALA A 1 214 ? 11.405 -6.012 -18.827 1.00 91.12 214 ALA A N 1
ATOM 1636 C CA . ALA A 1 214 ? 12.617 -5.223 -18.939 1.00 91.12 214 ALA A CA 1
ATOM 1637 C C . ALA A 1 214 ? 12.362 -4.085 -19.918 1.00 91.12 214 ALA A C 1
ATOM 1639 O O . ALA A 1 214 ? 12.143 -4.311 -21.106 1.00 91.12 214 ALA A O 1
ATOM 1640 N N . GLY A 1 215 ? 12.394 -2.853 -19.420 1.00 88.81 215 GLY A N 1
ATOM 1641 C CA . GLY A 1 215 ? 12.362 -1.672 -20.269 1.00 88.81 215 GLY A CA 1
ATOM 1642 C C . GLY A 1 215 ? 13.704 -1.494 -20.970 1.00 88.81 215 GLY A C 1
ATOM 1643 O O . GLY A 1 215 ? 14.735 -1.417 -20.303 1.00 88.81 215 GLY A O 1
ATOM 1644 N N . ALA A 1 216 ? 13.697 -1.393 -22.299 1.00 82.94 216 ALA A N 1
ATOM 1645 C CA . ALA A 1 216 ? 14.870 -0.919 -23.020 1.00 82.94 216 ALA A CA 1
ATOM 1646 C C . ALA A 1 216 ? 15.104 0.549 -22.626 1.00 82.94 216 ALA A C 1
ATOM 1648 O O . ALA A 1 216 ? 14.250 1.409 -22.849 1.00 82.94 216 ALA A O 1
ATOM 1649 N N . PHE A 1 217 ? 16.223 0.815 -21.954 1.00 82.56 217 PHE A N 1
ATOM 1650 C CA . PHE A 1 217 ? 16.609 2.156 -21.537 1.00 82.56 217 PHE A CA 1
ATOM 1651 C C . PHE A 1 217 ? 17.814 2.599 -22.353 1.00 82.56 217 PHE A C 1
ATOM 1653 O O . PHE A 1 217 ? 18.904 2.051 -22.210 1.00 82.56 217 PHE A O 1
ATOM 1660 N N . ASP A 1 218 ? 17.592 3.603 -23.190 1.00 80.00 218 ASP A N 1
ATOM 1661 C CA . ASP A 1 218 ? 18.628 4.269 -23.962 1.00 80.00 218 ASP A CA 1
ATOM 1662 C C . ASP A 1 218 ? 18.643 5.755 -23.561 1.00 80.00 218 ASP A C 1
ATOM 1664 O O . ASP A 1 218 ? 17.671 6.470 -23.833 1.00 80.00 218 ASP A O 1
ATOM 1668 N N . PRO A 1 219 ? 19.695 6.230 -22.868 1.00 73.19 219 PRO A N 1
ATOM 1669 C CA . PRO A 1 219 ? 19.774 7.615 -22.419 1.00 73.19 219 PRO A CA 1
ATOM 1670 C C . PRO A 1 219 ? 19.856 8.623 -23.577 1.00 73.19 219 PRO A C 1
ATOM 1672 O O . PRO A 1 219 ? 19.521 9.789 -23.370 1.00 73.19 219 PRO A O 1
ATOM 1675 N N . GLU A 1 220 ? 20.260 8.201 -24.779 1.00 76.31 220 GLU A N 1
ATOM 1676 C CA . GLU A 1 220 ? 20.358 9.062 -25.966 1.00 76.31 220 GLU A CA 1
ATOM 1677 C C . GLU A 1 220 ? 19.030 9.153 -26.733 1.00 76.31 220 GLU A C 1
ATOM 1679 O O . GLU A 1 220 ? 18.813 10.057 -27.547 1.00 76.31 220 GLU A O 1
ATOM 1684 N N . ASN A 1 221 ? 18.091 8.254 -26.438 1.00 75.50 221 ASN A N 1
ATOM 1685 C CA . ASN A 1 221 ? 16.800 8.210 -27.097 1.00 75.50 221 ASN A CA 1
ATOM 1686 C C . ASN A 1 221 ? 15.880 9.340 -26.597 1.00 75.50 221 ASN A C 1
ATOM 1688 O O . ASN A 1 221 ? 15.260 9.278 -25.530 1.00 75.50 221 ASN A O 1
ATOM 1692 N N . GLN A 1 222 ? 15.735 10.372 -27.431 1.00 67.50 222 GLN A N 1
ATOM 1693 C CA . GLN A 1 222 ? 14.917 11.557 -27.146 1.00 67.50 222 GLN A CA 1
ATOM 1694 C C . GLN A 1 222 ? 13.433 11.239 -26.888 1.00 67.50 222 GLN A C 1
ATOM 1696 O O . GLN A 1 222 ? 12.748 12.023 -26.224 1.00 67.50 222 GLN A O 1
ATOM 1701 N N . ASN A 1 223 ? 12.932 10.085 -27.348 1.00 70.38 223 ASN A N 1
ATOM 1702 C CA . ASN A 1 223 ? 11.533 9.696 -27.164 1.00 70.38 223 ASN A CA 1
ATOM 1703 C C . ASN A 1 223 ? 11.212 9.252 -25.730 1.00 70.38 223 ASN A C 1
ATOM 1705 O O . ASN A 1 223 ? 10.059 9.352 -25.317 1.00 70.38 223 ASN A O 1
ATOM 1709 N N . ILE A 1 224 ? 12.206 8.798 -24.956 1.00 72.62 224 ILE A N 1
ATOM 1710 C CA . ILE A 1 224 ? 12.001 8.318 -23.578 1.00 72.62 224 ILE A CA 1
ATOM 1711 C C . ILE A 1 224 ? 12.393 9.336 -22.501 1.00 72.62 224 ILE A C 1
ATOM 1713 O O . ILE A 1 224 ? 12.098 9.107 -21.335 1.00 72.62 224 ILE A O 1
ATOM 1717 N N . LYS A 1 225 ? 12.977 10.499 -22.842 1.00 70.50 225 LYS A N 1
ATOM 1718 C CA . LYS A 1 225 ? 13.283 11.604 -21.893 1.00 70.50 225 LYS A CA 1
ATOM 1719 C C . LYS A 1 225 ? 13.880 11.133 -20.548 1.00 70.50 225 LYS A C 1
ATOM 1721 O O . LYS A 1 225 ? 13.550 11.676 -19.493 1.00 70.50 225 LYS A O 1
ATOM 1726 N N . GLY A 1 226 ? 14.716 10.094 -20.572 1.00 75.00 226 GLY A N 1
ATOM 1727 C CA . GLY A 1 226 ? 15.332 9.520 -19.372 1.00 75.00 226 GLY A CA 1
ATOM 1728 C C . GLY A 1 226 ? 14.397 8.728 -18.443 1.00 75.00 226 GLY A C 1
ATOM 1729 O O . GLY A 1 226 ? 14.775 8.472 -17.302 1.00 75.00 226 GLY A O 1
ATOM 1730 N N . ARG A 1 227 ? 13.203 8.312 -18.888 1.00 80.19 227 ARG A N 1
ATOM 1731 C CA . ARG A 1 227 ? 12.288 7.447 -18.126 1.00 80.19 227 ARG A CA 1
ATOM 1732 C C . ARG A 1 227 ? 11.599 6.401 -18.998 1.00 80.19 227 ARG A C 1
ATOM 1734 O O . ARG A 1 227 ? 11.240 6.653 -20.142 1.00 80.19 227 ARG A O 1
ATOM 1741 N N . VAL A 1 228 ? 11.359 5.233 -18.417 1.00 88.69 228 VAL A N 1
ATOM 1742 C CA . VAL A 1 228 ? 10.504 4.202 -19.014 1.00 88.69 228 VAL A CA 1
ATOM 1743 C C . VAL A 1 228 ? 9.195 4.176 -18.236 1.00 88.69 228 VAL A C 1
ATOM 1745 O O . VAL A 1 228 ? 9.204 4.249 -17.008 1.00 88.69 228 VAL A O 1
ATOM 1748 N N . GLU A 1 229 ? 8.074 4.116 -18.945 1.00 90.50 229 GLU A N 1
ATOM 1749 C CA . GLU A 1 229 ? 6.741 4.239 -18.361 1.00 90.50 229 GLU A CA 1
ATOM 1750 C C . GLU A 1 229 ? 6.001 2.907 -18.492 1.00 90.50 229 GLU A C 1
ATOM 1752 O O . GLU A 1 229 ? 6.011 2.279 -19.553 1.00 90.50 229 GLU A O 1
ATOM 1757 N N . LEU A 1 230 ? 5.364 2.491 -17.397 1.00 92.94 230 LEU A N 1
ATOM 1758 C CA . LEU A 1 230 ? 4.520 1.306 -17.304 1.00 92.94 230 LEU A CA 1
ATOM 1759 C C . LEU A 1 230 ? 3.121 1.760 -16.882 1.00 92.94 230 LEU A C 1
ATOM 1761 O O . LEU A 1 230 ? 2.933 2.285 -15.786 1.00 92.94 230 LEU A O 1
ATOM 1765 N N . ASN A 1 231 ? 2.143 1.559 -17.755 1.00 94.50 231 ASN A N 1
ATOM 1766 C CA . ASN A 1 231 ? 0.749 1.906 -17.526 1.00 94.50 231 ASN A CA 1
ATOM 1767 C C . ASN A 1 231 ? -0.023 0.659 -17.113 1.00 94.50 231 ASN A C 1
ATOM 1769 O O . ASN A 1 231 ? -0.145 -0.288 -17.891 1.00 94.50 231 ASN A O 1
ATOM 1773 N N . VAL A 1 232 ? -0.564 0.690 -15.899 1.00 94.25 232 VAL A N 1
ATOM 1774 C CA . VAL A 1 232 ? -1.324 -0.401 -15.288 1.00 94.25 232 VAL A CA 1
ATOM 1775 C C . VAL A 1 232 ? -2.786 0.023 -15.184 1.00 94.25 232 VAL A C 1
ATOM 1777 O O . VAL A 1 232 ? -3.105 1.025 -14.544 1.00 94.25 232 VAL A O 1
ATOM 1780 N N . GLN A 1 233 ? -3.678 -0.737 -15.810 1.00 94.44 233 GLN A N 1
ATOM 1781 C CA . GLN A 1 233 ? -5.114 -0.486 -15.830 1.00 94.44 233 GLN A CA 1
ATOM 1782 C C . GLN A 1 233 ? -5.851 -1.573 -15.047 1.00 94.44 233 GLN A C 1
ATOM 1784 O O . GLN A 1 233 ? -5.569 -2.759 -15.202 1.00 94.44 233 GLN A O 1
ATOM 1789 N N . PHE A 1 234 ? -6.820 -1.164 -14.233 1.00 93.56 234 PHE A N 1
ATOM 1790 C CA . PHE A 1 234 ? -7.699 -2.043 -13.459 1.00 93.56 234 PHE A CA 1
ATOM 1791 C C . PHE A 1 234 ? -9.112 -2.043 -14.062 1.00 93.56 234 PHE A C 1
ATOM 1793 O O . PHE A 1 234 ? -9.516 -1.042 -14.654 1.00 93.56 234 PHE A O 1
ATOM 1800 N N . ASP A 1 235 ? -9.872 -3.127 -13.872 1.00 90.50 235 ASP A N 1
ATOM 1801 C CA . ASP A 1 235 ? -11.255 -3.264 -14.376 1.00 90.50 235 ASP A CA 1
ATOM 1802 C C . ASP A 1 235 ? -12.269 -2.339 -13.680 1.00 90.50 235 ASP A C 1
ATOM 1804 O O . ASP A 1 235 ? -13.408 -2.195 -14.123 1.00 90.50 235 ASP A O 1
ATOM 1808 N N . GLY A 1 236 ? -11.874 -1.688 -12.586 1.00 88.62 236 GLY A N 1
ATOM 1809 C CA . GLY A 1 236 ? -12.731 -0.778 -11.840 1.00 88.62 236 GLY A CA 1
ATOM 1810 C C . GLY A 1 236 ? -11.950 0.186 -10.956 1.00 88.62 236 GLY A C 1
ATOM 1811 O O . GLY A 1 236 ? -10.720 0.147 -10.871 1.00 88.62 236 GLY A O 1
ATOM 1812 N N . LEU A 1 237 ? -12.687 1.068 -10.281 1.00 89.81 237 LEU A N 1
ATOM 1813 C CA . LEU A 1 237 ? -12.123 1.980 -9.290 1.00 89.81 237 LEU A CA 1
ATOM 1814 C C . LEU A 1 237 ? -11.671 1.189 -8.061 1.00 89.81 237 LEU A C 1
ATOM 1816 O O . LEU A 1 237 ? -12.483 0.574 -7.373 1.00 89.81 237 LEU A O 1
ATOM 1820 N N . VAL A 1 238 ? -10.370 1.234 -7.782 1.00 90.38 238 VAL A N 1
ATOM 1821 C CA . VAL A 1 238 ? -9.737 0.524 -6.667 1.00 90.38 238 VAL A CA 1
ATOM 1822 C C . VAL A 1 238 ? -8.847 1.466 -5.865 1.00 90.38 238 VAL A C 1
ATOM 1824 O O . VAL A 1 238 ? -8.177 2.337 -6.422 1.00 90.38 238 VAL A O 1
ATOM 1827 N N . SER A 1 239 ? -8.828 1.276 -4.548 1.00 89.38 239 SER A N 1
ATOM 1828 C CA . SER A 1 239 ? -7.895 1.961 -3.653 1.00 89.38 239 SER A CA 1
ATOM 1829 C C . SER A 1 239 ? -6.632 1.120 -3.505 1.00 89.38 239 SER A C 1
ATOM 1831 O O . SER A 1 239 ? -6.695 -0.023 -3.049 1.00 89.38 239 SER A O 1
ATOM 1833 N N . LEU A 1 240 ? -5.487 1.677 -3.898 1.00 90.56 240 LEU A N 1
ATOM 1834 C CA . LEU A 1 240 ? -4.194 1.010 -3.791 1.00 90.56 240 LEU A CA 1
ATOM 1835 C C . LEU A 1 240 ? -3.505 1.441 -2.498 1.00 90.56 240 LEU A C 1
ATOM 1837 O O . LEU A 1 240 ? -3.146 2.601 -2.354 1.00 90.56 240 LEU A O 1
ATOM 1841 N N . ASN A 1 241 ? -3.282 0.495 -1.586 1.00 90.69 241 ASN A N 1
ATOM 1842 C CA . ASN A 1 241 ? -2.686 0.784 -0.274 1.00 90.69 241 ASN A CA 1
ATOM 1843 C C . ASN A 1 241 ? -1.226 0.321 -0.167 1.00 90.69 241 ASN A C 1
ATOM 1845 O O . ASN A 1 241 ? -0.494 0.736 0.733 1.00 90.69 241 ASN A O 1
ATOM 1849 N N . GLN A 1 242 ? -0.794 -0.577 -1.055 1.00 91.00 242 GLN A N 1
ATOM 1850 C CA . GLN A 1 242 ? 0.549 -1.140 -1.042 1.00 91.00 242 GLN A CA 1
ATOM 1851 C C . GLN A 1 242 ? 1.002 -1.483 -2.461 1.00 91.00 242 GLN A C 1
ATOM 1853 O O . GLN A 1 242 ? 0.276 -2.133 -3.208 1.00 91.00 242 GLN A O 1
ATOM 1858 N N . LEU A 1 243 ? 2.228 -1.086 -2.796 1.00 91.81 243 LEU A N 1
ATOM 1859 C CA . LEU A 1 243 ? 2.950 -1.532 -3.981 1.00 91.81 243 LEU A CA 1
ATOM 1860 C C . LEU A 1 243 ? 3.975 -2.588 -3.573 1.00 91.81 243 LEU A C 1
ATOM 1862 O O . LEU A 1 243 ? 4.706 -2.409 -2.597 1.00 91.81 243 LEU A O 1
ATOM 1866 N N . ILE A 1 244 ? 4.045 -3.673 -4.336 1.00 91.88 244 ILE A N 1
ATOM 1867 C CA . ILE A 1 244 ? 5.060 -4.712 -4.178 1.00 91.88 244 ILE A CA 1
ATOM 1868 C C . ILE A 1 244 ? 5.938 -4.677 -5.423 1.00 91.88 244 ILE A C 1
ATOM 1870 O O . ILE A 1 244 ? 5.428 -4.755 -6.535 1.00 91.88 244 ILE A O 1
ATOM 1874 N N . VAL A 1 245 ? 7.246 -4.545 -5.226 1.00 91.88 245 VAL A N 1
ATOM 1875 C CA . VAL A 1 245 ? 8.236 -4.526 -6.304 1.00 91.88 245 VAL A CA 1
ATOM 1876 C C . VAL A 1 245 ? 9.162 -5.716 -6.111 1.00 91.88 245 VAL A C 1
ATOM 1878 O O . VAL A 1 245 ? 9.827 -5.830 -5.078 1.00 91.88 245 VAL A O 1
ATOM 1881 N N . THR A 1 246 ? 9.199 -6.597 -7.105 1.00 91.12 246 THR A N 1
ATOM 1882 C CA . THR A 1 246 ? 10.100 -7.750 -7.141 1.00 91.12 246 THR A CA 1
ATOM 1883 C C . THR A 1 246 ? 11.113 -7.543 -8.266 1.00 91.12 246 THR A C 1
ATOM 1885 O O . THR A 1 246 ? 10.699 -7.291 -9.398 1.00 91.12 246 THR A O 1
ATOM 1888 N N . PRO A 1 247 ? 12.424 -7.615 -7.983 1.00 89.19 247 PRO A N 1
ATOM 1889 C CA . PRO A 1 247 ? 13.447 -7.609 -9.025 1.00 89.19 247 PRO A CA 1
ATOM 1890 C C . PRO A 1 247 ? 13.286 -8.820 -9.949 1.00 89.19 247 PRO A C 1
ATOM 1892 O O . PRO A 1 247 ? 13.194 -9.944 -9.464 1.00 89.19 247 PRO A O 1
ATOM 1895 N N . GLY A 1 248 ? 13.271 -8.593 -11.264 1.00 86.00 248 GLY A N 1
ATOM 1896 C CA . GLY A 1 248 ? 13.080 -9.662 -12.252 1.00 86.00 248 GLY A CA 1
ATOM 1897 C C . GLY A 1 248 ? 14.249 -10.643 -12.356 1.00 86.00 248 GLY A C 1
ATOM 1898 O O . GLY A 1 248 ? 14.054 -11.822 -12.615 1.00 86.00 248 GLY A O 1
ATOM 1899 N N . THR A 1 249 ? 15.469 -10.167 -12.106 1.00 83.62 249 THR A N 1
ATOM 1900 C CA . THR A 1 249 ? 16.706 -10.952 -12.212 1.00 83.62 249 THR A CA 1
ATOM 1901 C C . THR A 1 249 ? 17.381 -11.054 -10.849 1.00 83.62 249 THR A C 1
ATOM 1903 O O . THR A 1 249 ? 18.451 -10.490 -10.633 1.00 83.62 249 THR A O 1
ATOM 1906 N N . ALA A 1 250 ? 16.739 -11.722 -9.888 1.00 76.81 250 ALA A N 1
ATOM 1907 C CA . ALA A 1 250 ? 17.293 -11.859 -8.537 1.00 76.81 250 ALA A CA 1
ATOM 1908 C C . ALA A 1 250 ? 18.638 -12.615 -8.524 1.00 76.81 250 ALA A C 1
ATOM 1910 O O . ALA A 1 250 ? 19.545 -12.224 -7.790 1.00 76.81 250 ALA A O 1
ATOM 1911 N N . ASP A 1 251 ? 18.783 -13.635 -9.375 1.00 78.19 251 ASP A N 1
ATOM 1912 C CA . ASP A 1 251 ? 19.990 -14.472 -9.447 1.00 78.19 251 ASP A CA 1
ATOM 1913 C C . ASP A 1 251 ? 21.157 -13.777 -10.172 1.00 78.19 251 ASP A C 1
ATOM 1915 O O . ASP A 1 251 ? 22.316 -13.990 -9.830 1.00 78.19 251 ASP A O 1
ATOM 1919 N N . ALA A 1 252 ? 20.847 -12.889 -11.123 1.00 81.56 252 ALA A N 1
ATOM 1920 C CA . ALA A 1 252 ? 21.800 -12.066 -11.877 1.00 81.56 252 ALA A CA 1
ATOM 1921 C C . ALA A 1 252 ? 21.634 -10.576 -11.530 1.00 81.56 252 ALA A C 1
ATOM 1923 O O . ALA A 1 252 ? 21.604 -9.696 -12.392 1.00 81.56 252 ALA A O 1
ATOM 1924 N N . PHE A 1 253 ? 21.445 -10.280 -10.241 1.00 80.75 253 PHE A N 1
ATOM 1925 C CA . PHE A 1 253 ? 21.048 -8.946 -9.786 1.00 80.75 253 PHE A CA 1
ATOM 1926 C C . PHE A 1 253 ? 22.058 -7.855 -10.160 1.00 80.75 253 PHE A C 1
ATOM 1928 O O . PHE A 1 253 ? 21.668 -6.719 -10.416 1.00 80.75 253 PHE A O 1
ATOM 1935 N N . THR A 1 254 ? 23.348 -8.184 -10.212 1.00 84.50 254 THR A N 1
ATOM 1936 C CA . THR A 1 254 ? 24.432 -7.253 -10.557 1.00 84.50 254 THR A CA 1
ATOM 1937 C C . THR A 1 254 ? 24.563 -6.972 -12.046 1.00 84.50 254 THR A C 1
ATOM 1939 O O . THR A 1 254 ? 25.158 -5.959 -12.405 1.00 84.50 254 THR A O 1
ATOM 1942 N N . ASP A 1 255 ? 23.993 -7.821 -12.896 1.00 85.06 255 ASP A N 1
ATOM 1943 C CA . ASP A 1 255 ? 24.304 -7.843 -14.329 1.00 85.06 255 ASP A CA 1
ATOM 1944 C C . ASP A 1 255 ? 23.370 -6.931 -15.135 1.00 85.06 255 ASP A C 1
ATOM 1946 O O . ASP A 1 255 ? 23.607 -6.642 -16.308 1.00 85.06 255 ASP A O 1
ATOM 1950 N N . HIS A 1 256 ? 22.312 -6.435 -14.490 1.00 82.31 256 HIS A N 1
ATOM 1951 C CA . HIS A 1 256 ? 21.286 -5.615 -15.112 1.00 82.31 256 HIS A CA 1
ATOM 1952 C C . HIS A 1 256 ? 21.120 -4.265 -14.411 1.00 82.31 256 HIS A C 1
ATOM 1954 O O . HIS A 1 256 ? 21.130 -4.148 -13.181 1.00 82.31 256 HIS A O 1
ATOM 1960 N N . GLY A 1 257 ? 20.912 -3.230 -15.228 1.00 83.50 257 GLY A N 1
ATOM 1961 C CA . GLY A 1 257 ? 20.495 -1.916 -14.756 1.00 83.50 257 GLY A CA 1
ATOM 1962 C C . GLY A 1 257 ? 19.114 -1.988 -14.108 1.00 83.50 257 GLY A C 1
ATOM 1963 O O . GLY A 1 257 ? 18.223 -2.694 -14.577 1.00 83.50 257 GLY A O 1
ATOM 1964 N N . ARG A 1 258 ? 18.930 -1.243 -13.019 1.00 86.62 258 ARG A N 1
ATOM 1965 C CA . ARG A 1 258 ? 17.693 -1.240 -12.233 1.00 86.62 258 ARG A CA 1
ATOM 1966 C C . ARG A 1 258 ? 17.282 0.179 -11.861 1.00 86.62 258 ARG A C 1
ATOM 1968 O O . ARG A 1 258 ? 18.149 1.026 -11.626 1.00 86.62 258 ARG A O 1
ATOM 1975 N N . PRO A 1 259 ? 15.973 0.463 -11.795 1.00 89.06 259 PRO A N 1
ATOM 1976 C CA . PRO A 1 259 ? 15.506 1.775 -11.390 1.00 89.06 259 PRO A CA 1
ATOM 1977 C C . PRO A 1 259 ? 15.871 2.033 -9.926 1.00 89.06 259 PRO A C 1
ATOM 1979 O O . PRO A 1 259 ? 15.663 1.193 -9.054 1.00 89.06 259 PRO A O 1
ATOM 1982 N N . ARG A 1 260 ? 16.384 3.232 -9.644 1.00 89.44 260 ARG A N 1
ATOM 1983 C CA . ARG A 1 260 ? 16.596 3.713 -8.269 1.00 89.44 260 ARG A CA 1
ATOM 1984 C C . ARG A 1 260 ? 15.336 4.344 -7.679 1.00 89.44 260 ARG A C 1
ATOM 1986 O O . ARG A 1 260 ? 15.145 4.339 -6.465 1.00 89.44 260 ARG A O 1
ATOM 1993 N N . ALA A 1 261 ? 14.492 4.917 -8.527 1.00 90.50 261 ALA A N 1
ATOM 1994 C CA . ALA A 1 261 ? 13.280 5.605 -8.120 1.00 90.50 261 ALA A CA 1
ATOM 1995 C C . ALA A 1 261 ? 12.127 5.248 -9.055 1.00 90.50 261 ALA A C 1
ATOM 1997 O O . ALA A 1 261 ? 12.318 5.115 -10.263 1.00 90.50 261 ALA A O 1
ATOM 1998 N N . LEU A 1 262 ? 10.935 5.127 -8.480 1.00 93.38 262 LEU A N 1
ATOM 1999 C CA . LEU A 1 262 ? 9.677 5.002 -9.198 1.00 93.38 262 LEU A CA 1
ATOM 2000 C C . LEU A 1 262 ? 8.828 6.234 -8.910 1.00 93.38 262 LEU A C 1
ATOM 2002 O O . LEU A 1 262 ? 8.668 6.633 -7.756 1.00 93.38 262 LEU A O 1
ATOM 2006 N N . ILE A 1 263 ? 8.259 6.811 -9.959 1.00 93.62 263 ILE A N 1
ATOM 2007 C CA . ILE A 1 263 ? 7.240 7.849 -9.841 1.00 93.62 263 ILE A CA 1
ATOM 2008 C C . ILE A 1 263 ? 5.913 7.182 -10.170 1.00 93.62 263 ILE A C 1
ATOM 2010 O O . ILE A 1 263 ? 5.668 6.813 -11.314 1.00 93.62 263 ILE A O 1
ATOM 2014 N N . VAL A 1 264 ? 5.073 7.008 -9.155 1.00 94.25 264 VAL A N 1
ATOM 2015 C CA . VAL A 1 264 ? 3.737 6.433 -9.305 1.00 94.25 264 VAL A CA 1
ATOM 2016 C C . VAL A 1 264 ? 2.749 7.575 -9.476 1.00 94.25 264 VAL A C 1
ATOM 2018 O O . VAL A 1 264 ? 2.612 8.413 -8.584 1.00 94.25 264 VAL A O 1
ATOM 2021 N N . GLU A 1 265 ? 2.072 7.613 -10.618 1.00 94.44 265 GLU A N 1
ATOM 2022 C CA . GLU A 1 265 ? 1.000 8.560 -10.914 1.00 94.44 265 GLU A CA 1
ATOM 2023 C C . GLU A 1 265 ? -0.342 7.827 -10.929 1.00 94.44 265 GLU A C 1
ATOM 2025 O O . GLU A 1 265 ? -0.505 6.815 -11.606 1.00 94.44 265 GLU A O 1
ATOM 2030 N N . TYR A 1 266 ? -1.298 8.325 -10.148 1.00 93.25 266 TYR A N 1
ATOM 2031 C CA . TYR A 1 266 ? -2.626 7.727 -10.021 1.00 93.25 266 TYR A CA 1
ATOM 2032 C C . TYR A 1 266 ? -3.625 8.400 -10.965 1.00 93.25 266 TYR A C 1
ATOM 2034 O O . TYR A 1 266 ? -3.454 9.552 -11.365 1.00 93.25 266 TYR A O 1
ATOM 2042 N N . SER A 1 267 ? -4.750 7.733 -11.227 1.00 91.31 267 SER A N 1
ATOM 2043 C CA . SER A 1 267 ? -5.853 8.277 -12.038 1.00 91.31 267 SER A CA 1
ATOM 2044 C C . SER A 1 267 ? -6.427 9.596 -11.498 1.00 91.31 267 SER A C 1
ATOM 2046 O O . SER A 1 267 ? -6.916 10.424 -12.261 1.00 91.31 267 SER A O 1
ATOM 2048 N N . ASN A 1 268 ? -6.318 9.842 -10.189 1.00 90.38 268 ASN A N 1
ATOM 2049 C CA . ASN A 1 268 ? -6.714 11.100 -9.547 1.00 90.38 268 ASN A CA 1
ATOM 2050 C C . ASN A 1 268 ? -5.644 12.214 -9.640 1.00 90.38 268 ASN A C 1
ATOM 2052 O O . ASN A 1 268 ? -5.769 13.231 -8.956 1.00 90.38 268 ASN A O 1
ATOM 2056 N N . ARG A 1 269 ? -4.599 12.031 -10.462 1.00 90.31 269 ARG A N 1
ATOM 2057 C CA . ARG A 1 269 ? -3.451 12.938 -10.660 1.00 90.31 269 ARG A CA 1
ATOM 2058 C C . ARG A 1 269 ? -2.549 13.139 -9.440 1.00 90.31 269 ARG A C 1
ATOM 2060 O O . ARG A 1 269 ? -1.618 13.944 -9.500 1.00 90.31 269 ARG A O 1
ATOM 2067 N N . LYS A 1 270 ? -2.771 12.417 -8.335 1.00 91.31 270 LYS A N 1
ATOM 2068 C CA . LYS A 1 270 ? -1.778 12.359 -7.255 1.00 91.31 270 LYS A CA 1
ATOM 2069 C C . LYS A 1 270 ? -0.520 11.667 -7.774 1.00 91.31 270 LYS A C 1
ATOM 2071 O O . LYS A 1 270 ? -0.594 10.786 -8.630 1.00 91.31 270 LYS A O 1
ATOM 2076 N N . LYS A 1 271 ? 0.630 12.051 -7.223 1.00 93.31 271 LYS A N 1
ATOM 2077 C CA . LYS A 1 271 ? 1.915 11.416 -7.517 1.00 93.31 271 LYS A CA 1
ATOM 2078 C C . LYS A 1 271 ? 2.622 11.043 -6.226 1.00 93.31 271 LYS A C 1
ATOM 2080 O O . LYS A 1 271 ? 2.543 11.767 -5.234 1.00 93.31 271 LYS A O 1
ATOM 2085 N N . THR A 1 272 ? 3.329 9.925 -6.246 1.00 94.06 272 THR A N 1
ATOM 2086 C CA . THR A 1 272 ? 4.172 9.472 -5.140 1.00 94.06 272 THR A CA 1
ATOM 2087 C C . THR A 1 272 ? 5.510 9.027 -5.693 1.00 94.06 272 THR A C 1
ATOM 2089 O O . THR A 1 272 ? 5.566 8.233 -6.628 1.00 94.06 272 THR A O 1
ATOM 2092 N N . SER A 1 273 ? 6.588 9.546 -5.112 1.00 94.19 273 SER A N 1
ATOM 2093 C CA . SER A 1 273 ? 7.940 9.091 -5.416 1.00 94.19 273 SER A CA 1
ATOM 2094 C C . SER A 1 273 ? 8.332 8.003 -4.429 1.00 94.19 273 SER A C 1
ATOM 2096 O O . SER A 1 273 ? 8.238 8.197 -3.218 1.00 94.19 273 SER A O 1
ATOM 2098 N N . ILE A 1 274 ? 8.791 6.873 -4.948 1.00 94.38 274 ILE A N 1
ATOM 2099 C CA . ILE A 1 274 ? 9.262 5.731 -4.173 1.00 94.38 274 ILE A CA 1
ATOM 2100 C C . ILE A 1 274 ? 10.735 5.532 -4.504 1.00 94.38 274 ILE A C 1
ATOM 2102 O O . ILE A 1 274 ? 11.091 5.316 -5.659 1.00 94.38 274 ILE A O 1
ATOM 2106 N N . THR A 1 275 ? 11.592 5.590 -3.491 1.00 95.06 275 THR A N 1
ATOM 2107 C CA . THR A 1 275 ? 13.006 5.234 -3.638 1.00 95.06 275 THR A CA 1
ATOM 2108 C C . THR A 1 275 ? 13.158 3.740 -3.397 1.00 95.06 275 THR A C 1
ATOM 2110 O O . THR A 1 275 ? 12.807 3.249 -2.323 1.00 95.06 275 THR A O 1
ATOM 2113 N N . LEU A 1 276 ? 13.673 3.023 -4.392 1.00 92.75 276 LEU A N 1
ATOM 2114 C CA . LEU A 1 276 ? 13.940 1.595 -4.297 1.00 92.75 276 LEU A CA 1
ATOM 2115 C C . LEU A 1 276 ? 15.273 1.363 -3.588 1.00 92.75 276 LEU A C 1
ATOM 2117 O O . LEU A 1 276 ? 16.251 2.077 -3.819 1.00 92.75 276 LEU A O 1
ATOM 2121 N N . LEU A 1 277 ? 15.309 0.354 -2.720 1.00 91.06 277 LEU A N 1
ATOM 2122 C CA . LEU A 1 277 ? 16.559 -0.123 -2.147 1.00 91.06 277 LEU A CA 1
ATOM 2123 C C . LEU A 1 277 ? 17.304 -0.944 -3.190 1.00 91.06 277 LEU A C 1
ATOM 2125 O O . LEU A 1 277 ? 16.697 -1.688 -3.964 1.00 91.06 277 LEU A O 1
ATOM 2129 N N . ASP A 1 278 ? 18.625 -0.849 -3.160 1.00 89.06 278 ASP A N 1
ATOM 2130 C CA . ASP A 1 278 ? 19.479 -1.678 -3.989 1.00 89.06 278 ASP A CA 1
ATOM 2131 C C . ASP A 1 278 ? 19.557 -3.108 -3.416 1.00 89.06 278 ASP A C 1
ATOM 2133 O O . ASP A 1 278 ? 20.455 -3.447 -2.647 1.00 89.06 278 ASP A O 1
ATOM 2137 N N . SER A 1 279 ? 18.536 -3.927 -3.688 1.00 88.38 279 SER A N 1
ATOM 2138 C CA . SER A 1 279 ? 18.424 -5.287 -3.158 1.00 88.38 279 SER A CA 1
ATOM 2139 C C . SER A 1 279 ? 17.700 -6.234 -4.112 1.00 88.38 279 SER A C 1
ATOM 2141 O O . SER A 1 279 ? 16.667 -5.875 -4.674 1.00 88.38 279 SER A O 1
ATOM 2143 N N . ALA A 1 280 ? 18.188 -7.477 -4.195 1.00 87.81 280 ALA A N 1
ATOM 2144 C CA . ALA A 1 280 ? 17.555 -8.582 -4.922 1.00 87.81 280 ALA A CA 1
ATOM 2145 C C . ALA A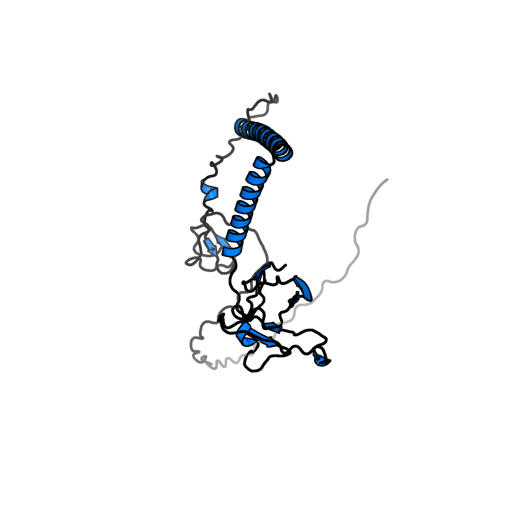 1 280 ? 16.259 -9.100 -4.263 1.00 87.81 280 ALA A C 1
ATOM 2147 O O . ALA A 1 280 ? 15.558 -9.936 -4.827 1.00 87.81 280 ALA A O 1
ATOM 2148 N N . LYS A 1 281 ? 15.926 -8.629 -3.056 1.00 90.25 281 LYS A N 1
ATOM 2149 C CA . LYS A 1 281 ? 14.730 -9.061 -2.322 1.00 90.25 281 LYS A CA 1
ATOM 2150 C C . LYS A 1 281 ? 13.502 -8.260 -2.745 1.00 90.25 281 LYS A C 1
ATOM 2152 O O . LYS A 1 281 ? 13.602 -7.067 -3.020 1.00 90.25 281 LYS A O 1
ATOM 2157 N N . THR A 1 282 ? 12.329 -8.891 -2.689 1.00 91.19 282 THR A N 1
ATOM 2158 C CA . THR A 1 282 ? 11.038 -8.207 -2.844 1.00 91.19 282 THR A CA 1
ATOM 2159 C C . THR A 1 282 ? 10.876 -7.091 -1.814 1.00 91.19 282 THR A C 1
ATOM 2161 O O . THR A 1 282 ? 11.110 -7.281 -0.618 1.00 91.19 282 THR A O 1
ATOM 2164 N N . GLN A 1 283 ? 10.414 -5.934 -2.279 1.00 91.81 283 GLN A N 1
ATOM 2165 C CA . GLN A 1 283 ? 10.215 -4.732 -1.478 1.00 91.81 283 GLN A CA 1
ATOM 2166 C C . GLN A 1 283 ? 8.733 -4.357 -1.463 1.00 91.81 283 GLN A C 1
ATOM 2168 O O . GLN A 1 283 ? 8.030 -4.509 -2.461 1.00 91.81 283 GLN A O 1
ATOM 2173 N N . LYS A 1 284 ? 8.246 -3.880 -0.315 1.00 92.69 284 LYS A N 1
ATOM 2174 C CA . LYS A 1 284 ? 6.848 -3.481 -0.125 1.00 92.69 284 LYS A CA 1
ATOM 2175 C C . LYS A 1 284 ? 6.788 -2.026 0.315 1.00 92.69 284 LYS A C 1
ATOM 2177 O O . LYS A 1 284 ? 7.400 -1.670 1.320 1.00 92.69 284 LYS A O 1
ATOM 2182 N N . PHE A 1 285 ? 6.005 -1.218 -0.388 1.00 91.38 285 PHE A N 1
ATOM 2183 C CA . PHE A 1 285 ? 5.875 0.215 -0.144 1.00 91.38 285 PHE A CA 1
ATOM 2184 C C . PHE A 1 285 ? 4.420 0.571 0.153 1.00 91.38 285 PHE A C 1
ATOM 2186 O O . PHE A 1 285 ? 3.544 0.181 -0.619 1.00 91.38 285 PHE A O 1
ATOM 2193 N N . PRO A 1 286 ? 4.127 1.276 1.257 1.00 89.81 286 PRO A N 1
ATOM 2194 C CA . PRO A 1 286 ? 2.792 1.809 1.485 1.00 89.81 286 PRO A CA 1
ATOM 2195 C C . PRO A 1 286 ? 2.489 2.912 0.464 1.00 89.81 286 PRO A C 1
ATOM 2197 O O . PRO A 1 286 ? 3.372 3.699 0.117 1.00 89.81 286 PRO A O 1
ATOM 2200 N N . LEU A 1 287 ? 1.244 2.962 0.006 1.00 87.56 287 LEU A N 1
ATOM 2201 C CA . LEU A 1 287 ? 0.730 3.992 -0.894 1.00 87.56 287 LEU A CA 1
ATOM 2202 C C . LEU A 1 287 ? -0.277 4.894 -0.145 1.00 87.56 287 LEU A C 1
ATOM 2204 O O . LEU A 1 287 ? -0.840 4.447 0.859 1.00 87.56 287 LEU A O 1
ATOM 2208 N N . PRO A 1 288 ? -0.434 6.166 -0.561 1.00 79.31 288 PRO A N 1
ATOM 2209 C CA . PRO A 1 288 ? -1.241 7.173 0.134 1.00 79.31 288 PRO A CA 1
ATOM 2210 C C . PRO A 1 288 ? -2.747 7.122 -0.155 1.00 79.31 288 PRO A C 1
ATOM 2212 O O . PRO A 1 288 ? -3.157 6.570 -1.198 1.00 79.31 288 PRO A O 1
#

pLDDT: mean 76.44, std 16.27, range [36.31, 96.19]

Sequence (288 aa):
MVRPGDVRARDAALLAPLPSPPEADEDDDWEDDEPDAVLPQAPQQRTTRQNLRTARSNSIQPGHLICGECGQGNTPTRRFCSRCGSELSEAEVARTLWWHRLRPRRGPRVVPLGTGTGRGDDTTAVPGSRVQAFFAKLKIVLALLVALGMVAYASSVQFREAVDQRVAAVRKSVVGFVQSQYSPVRPAKVTATQSSKGYGPENTIDLNTASYWAGAFDPENQNIKGRVELNVQFDGLVSLNQLIVTPGTADAFTDHGRPRALIVEYSNRKKTSITLLDSAKTQKFPLP

Radius of gyration: 38.95 Å; chains: 1; bounding box: 106×75×84 Å

Foldseek 3Di:
DDDDDDDDDDDDDDDDDDDDDDDDDDDPPPPPPPDPDDDDDDDDDDDDPQPPPDPPPPPQDQFFFQDPRNRHTHHNPDQADPPPGDGRPVTDGHHDDPVVVVDPDPPPDPDPPDDDDDDDPPDPPPPCVVVVVVVVVVVVVVVVVVVVLVVCCVPDPVSVVVVVVVVVVVVVVVVVVVVVPDDDFAFPDKAKPAFDVQQGLVQVRVPDLQGHTDGDDDCPDPVQVRHIDMDTHGPDDDDAFKDKDADNCLVPLVVDDDDQWDWDADPVRDIDIDGDDSHNDIDMDTDD

Secondary structure (DSSP, 8-state):
----------------PPPPPPPP---------PPP-PPPPP-------------------TTPEEPTTT--EE-TT-SB-TTT--B-TTPEE-PPPGGGGGS----------PPP-----S----TTHHHHHHHHHHHHHHHHHHHHHHHHHHH-HHHHHHHHHHHHHHHHHHHHHHHTTPPPPPPSEEEES--BTTB-GGGGTSS-TT--------TT-TTTTT---EEEE-SS-----EEEE--S-STTTTTS---SEEEEE-TTS-EEEEEPPS-SS-EEEE--